Protein AF-A0A0G1BFI3-F1 (afdb_monomer)

Solvent-accessible surface area (backbone atoms only — not comparable to full-atom values): 15194 Å² total; per-residue (Å²): 132,59,73,65,61,53,50,53,55,45,28,70,70,73,70,51,76,44,76,47,72,38,88,88,77,72,53,71,46,74,52,64,61,67,70,58,54,50,44,52,70,74,53,57,67,57,73,84,74,47,50,77,65,57,48,50,50,51,51,50,50,53,50,51,52,51,50,53,54,49,53,52,51,54,50,49,56,50,49,54,55,49,50,52,48,44,70,76,55,60,76,90,55,93,75,64,75,59,84,79,59,76,60,63,70,60,53,54,51,53,61,47,47,69,71,60,63,60,74,80,85,78,83,81,73,88,80,94,71,95,72,93,74,73,84,80,78,76,78,75,84,90,74,84,78,78,83,76,81,74,83,73,82,81,76,86,76,95,69,87,83,77,85,84,76,77,86,72,80,86,75,91,71,83,78,76,83,77,82,75,93,75,82,73,82,77,81,81,80,77,78,74,93,81,75,72,76,96,64,90,77,84,78,77,84,86,81,72,75,85,85,74,84,79,78,84,84,129

Radius of gyration: 42.52 Å; Cα contacts (8 Å, |Δi|>4): 35; chains: 1; bounding box: 86×75×100 Å

pLDDT: mean 71.67, std 16.67, range [42.19, 97.69]

Secondary structure (DSSP, 8-state):
--HHHHHHHHHHHHT--EEEE-TTT--EEEE--HHHHHHHHH---GGGTS-HHHHHHHHHHHHHHHHHHHHHHHHHHHHHHHHHHHHHS----TTS--TTS--HHHHHHHHHHHHH--S-----S----------------------------------------------------------PPPPPPPPPTT---S----PPP-------------

Organism: NCBI:txid1619052

Foldseek 3Di:
DDPVVVVVVVCVVVQNWDWDADPVPRDIDIDGDPVVVVCCVVCVPCCVVDDPVRNVVVVVVVVVVVVVVVVVVVVVVVVVVVVVCCVVDPPDDPPPPPVPPDPVVVVVVVVVCVVPPPPPPPVPDDDDDDDDPDDPPPPDPPDPPDPPPPPDDDPDDPDDDDDPPPDDDDDPDPDDPDDDPDDDPDDDDDDDPPDDDPDDDDDDDPPDDDDDDDDDDD

Sequence (218 aa):
MSSFERLFKLAKKTGDRMIVFDSAIGDGFAAIPIDEYEAMMTDPRDVMSLSGDELLEQINDDIAIWRAHQEATEREEFADILEEKLADEPPFDPFVEDFAHKPEWHSTGDVLQDRYKKPSFDWLEDDDDDDDLGLFDYHEPADHERHRSRYEDPAVGVGEEEDFFGDTEEEDEEMTVETLPFDPPMPQSIPPATERPLGDWQEEPLDEEPLFFEEPIE

Mean predicted aligned error: 22.3 Å

Structure (mmCIF, N/CA/C/O backbone):
data_AF-A0A0G1BFI3-F1
#
_entry.id   AF-A0A0G1BFI3-F1
#
loop_
_atom_site.group_PDB
_atom_site.id
_atom_site.type_symbol
_atom_site.label_atom_id
_atom_site.label_alt_id
_atom_site.label_comp_id
_atom_site.label_asym_id
_atom_site.label_entity_id
_atom_site.label_seq_id
_atom_site.pdbx_PDB_ins_code
_atom_site.Cartn_x
_atom_site.Cartn_y
_atom_site.Cartn_z
_atom_site.occu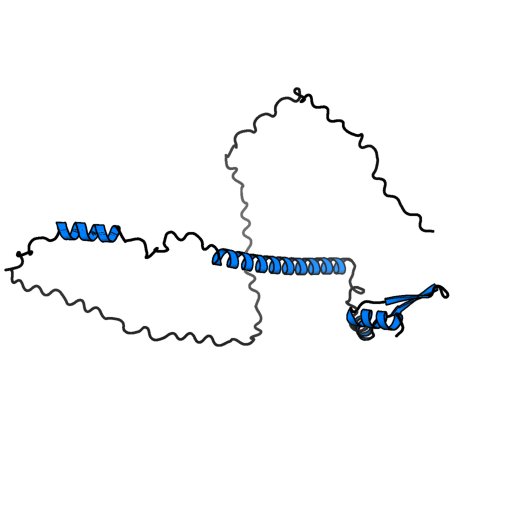pancy
_atom_site.B_iso_or_equiv
_atom_site.auth_seq_id
_atom_site.auth_comp_id
_atom_site.auth_asym_id
_atom_site.auth_atom_id
_atom_site.pdbx_PDB_model_num
ATOM 1 N N . MET A 1 1 ? -36.234 19.018 3.175 1.00 54.62 1 MET A N 1
ATOM 2 C CA . MET A 1 1 ? -35.453 17.879 3.699 1.00 54.62 1 MET A CA 1
ATOM 3 C C . MET A 1 1 ? -34.682 18.389 4.892 1.00 54.62 1 MET A C 1
ATOM 5 O O . MET A 1 1 ? -34.061 19.441 4.775 1.00 54.62 1 MET A O 1
ATOM 9 N N . SER A 1 2 ? -34.825 17.727 6.035 1.00 82.56 2 SER A N 1
ATOM 10 C CA . SER A 1 2 ? -34.179 18.153 7.280 1.00 82.56 2 SER A CA 1
ATOM 11 C C . SER A 1 2 ? -32.660 17.977 7.158 1.00 82.56 2 SER A C 1
ATOM 13 O O . SER A 1 2 ? -32.202 17.036 6.507 1.00 82.56 2 SER A O 1
ATOM 15 N N . SER A 1 3 ? -31.864 18.863 7.762 1.00 84.00 3 SER A N 1
ATOM 16 C CA . SER A 1 3 ? -30.394 18.742 7.808 1.00 84.00 3 SER A CA 1
ATOM 17 C C . SER A 1 3 ? -29.945 17.394 8.385 1.00 84.00 3 SER A C 1
ATOM 19 O O . SER A 1 3 ? -28.951 16.827 7.934 1.00 84.00 3 SER A O 1
ATOM 21 N N . PHE A 1 4 ? -30.742 16.835 9.297 1.00 85.19 4 PHE A N 1
ATOM 22 C CA . PHE A 1 4 ? -30.543 15.517 9.892 1.00 85.19 4 PHE A CA 1
ATOM 23 C C . PHE A 1 4 ? -30.604 14.370 8.869 1.00 85.19 4 PHE A C 1
ATOM 25 O O . PHE A 1 4 ? -29.743 13.497 8.858 1.00 85.19 4 PHE A O 1
ATOM 32 N N . GLU A 1 5 ? -31.561 14.395 7.936 1.00 88.62 5 GLU A N 1
ATOM 33 C CA . GLU A 1 5 ? -31.672 13.362 6.892 1.00 88.62 5 GLU A CA 1
ATOM 34 C C . GLU A 1 5 ? -30.462 13.375 5.949 1.00 88.62 5 GLU A C 1
ATOM 36 O O . GLU A 1 5 ? -30.086 12.343 5.392 1.00 88.62 5 GLU A O 1
ATOM 41 N N . ARG A 1 6 ? -29.848 14.548 5.750 1.00 89.12 6 ARG A N 1
ATOM 42 C CA . ARG A 1 6 ? -28.639 14.685 4.932 1.00 89.12 6 ARG A CA 1
ATOM 43 C C . ARG A 1 6 ? -27.418 14.102 5.640 1.00 89.12 6 ARG A C 1
ATOM 45 O O . ARG A 1 6 ? -26.654 13.401 4.984 1.00 89.12 6 ARG A O 1
ATOM 52 N N . LEU A 1 7 ? -27.268 14.353 6.942 1.00 86.00 7 LEU A N 1
ATOM 53 C CA . LEU A 1 7 ? -26.231 13.738 7.779 1.00 86.00 7 LEU A CA 1
ATOM 54 C C . LEU A 1 7 ? -26.365 12.213 7.790 1.00 86.00 7 LEU A C 1
ATOM 56 O O . LEU A 1 7 ? -25.392 11.518 7.529 1.00 86.00 7 LEU A O 1
ATOM 60 N N . PHE A 1 8 ? -27.586 11.698 7.951 1.00 87.25 8 PHE A N 1
ATOM 61 C CA . PHE A 1 8 ? -27.839 10.256 7.939 1.00 87.25 8 PHE A CA 1
ATOM 62 C C . PHE A 1 8 ? -27.475 9.600 6.595 1.00 87.25 8 PHE A C 1
ATOM 64 O O . PHE A 1 8 ? -26.897 8.518 6.552 1.00 87.25 8 PHE A O 1
ATOM 71 N N . LYS A 1 9 ? -27.768 10.268 5.470 1.00 88.25 9 LYS A N 1
ATOM 72 C CA . LYS A 1 9 ? -27.365 9.790 4.134 1.00 88.25 9 LYS A CA 1
ATOM 73 C C . LYS A 1 9 ? -25.853 9.830 3.913 1.00 88.25 9 LYS A C 1
ATOM 75 O O . LYS A 1 9 ? -25.347 8.989 3.178 1.00 88.25 9 LYS A O 1
ATOM 80 N N . LEU A 1 10 ? -25.164 10.809 4.497 1.00 86.75 10 LEU A N 1
ATOM 81 C CA . LEU A 1 10 ? -23.706 10.916 4.453 1.00 86.75 10 LEU A CA 1
ATOM 82 C C . LEU A 1 10 ? -23.067 9.785 5.250 1.00 86.75 10 LEU A C 1
ATOM 84 O O . LEU A 1 10 ? -22.333 9.013 4.651 1.00 86.75 10 LEU A O 1
ATOM 88 N N . ALA A 1 11 ? -23.459 9.620 6.514 1.00 85.94 11 ALA A N 1
ATOM 89 C CA . ALA A 1 11 ? -23.000 8.536 7.380 1.00 85.94 11 ALA A CA 1
ATOM 90 C C . ALA A 1 11 ? -23.220 7.160 6.733 1.00 85.94 11 ALA A C 1
ATOM 92 O O . ALA A 1 11 ? -22.312 6.343 6.678 1.00 85.94 11 ALA A O 1
ATOM 93 N N . LYS A 1 12 ? -24.386 6.932 6.109 1.00 85.38 12 LYS A N 1
ATOM 94 C CA . LYS A 1 12 ? -24.650 5.688 5.368 1.00 85.38 12 LYS A CA 1
ATOM 95 C C . LYS A 1 12 ? -23.738 5.491 4.147 1.00 85.38 12 LYS A C 1
ATOM 97 O O . LYS A 1 12 ? -23.508 4.359 3.742 1.00 85.38 12 LYS A O 1
ATOM 102 N N . LYS A 1 13 ? -23.277 6.573 3.514 1.00 88.12 13 LYS A N 1
ATOM 103 C CA . LYS A 1 13 ? -22.414 6.510 2.327 1.00 88.12 13 LYS A CA 1
ATOM 104 C C . LYS A 1 13 ? -20.936 6.358 2.696 1.00 88.12 13 LYS A C 1
ATOM 106 O O . LYS A 1 13 ? -20.222 5.704 1.945 1.00 88.12 13 LYS A O 1
ATOM 111 N N . THR A 1 14 ? -20.488 6.972 3.790 1.00 86.62 14 THR A N 1
ATOM 112 C CA . THR A 1 14 ? -19.107 6.851 4.281 1.00 86.62 14 THR A CA 1
ATOM 113 C C . THR A 1 14 ? -18.894 5.648 5.195 1.00 86.62 14 THR A C 1
ATOM 115 O O . THR A 1 14 ? -17.768 5.184 5.294 1.00 86.62 14 THR A O 1
ATOM 118 N N . GLY A 1 15 ? -19.954 5.108 5.803 1.00 83.38 15 GLY A N 1
ATOM 119 C CA . GLY A 1 15 ? -19.839 4.079 6.841 1.00 83.38 15 GLY A CA 1
ATOM 120 C C . GLY A 1 15 ? -19.459 4.652 8.209 1.00 83.38 15 GLY A C 1
ATOM 121 O O . GLY A 1 15 ? -19.050 3.905 9.087 1.00 83.38 15 GLY A O 1
ATOM 122 N N . ASP A 1 16 ? -19.580 5.971 8.399 1.00 86.25 16 ASP A N 1
ATOM 123 C CA . ASP A 1 16 ? -19.213 6.622 9.657 1.00 86.25 16 ASP A CA 1
ATOM 124 C C . ASP A 1 16 ? -20.304 6.468 10.724 1.00 86.25 16 ASP A C 1
ATOM 126 O O . ASP A 1 16 ? -21.505 6.578 10.451 1.00 86.25 16 ASP A O 1
ATOM 130 N N . ARG A 1 17 ? -19.874 6.313 11.979 1.00 87.56 17 ARG A N 1
ATOM 131 C CA . ARG A 1 17 ? -20.749 6.275 13.159 1.00 87.56 17 ARG A CA 1
ATOM 132 C C . ARG A 1 17 ? -21.099 7.692 13.594 1.00 87.56 17 ARG A C 1
ATOM 134 O O . ARG A 1 17 ? -20.229 8.556 13.683 1.00 87.56 17 ARG A O 1
ATOM 141 N N . MET A 1 18 ? -22.365 7.935 13.920 1.00 87.62 18 MET A N 1
ATOM 142 C CA . MET A 1 18 ? -22.818 9.247 14.386 1.00 87.62 18 MET A CA 1
ATOM 143 C C . MET A 1 18 ? -23.180 9.183 15.867 1.00 87.62 18 MET A C 1
ATOM 145 O O . MET A 1 18 ? -24.027 8.388 16.260 1.00 87.62 18 MET A O 1
ATOM 149 N N . ILE A 1 19 ? -22.585 10.049 16.685 1.00 88.31 19 ILE A N 1
ATOM 150 C CA . ILE A 1 19 ? -22.944 10.185 18.100 1.00 88.31 19 ILE A CA 1
ATOM 151 C C . ILE A 1 19 ? -23.832 11.419 18.247 1.00 88.31 19 ILE A C 1
ATOM 153 O O . ILE A 1 19 ? -23.448 12.527 17.872 1.00 88.31 19 ILE A O 1
ATOM 157 N N . VAL A 1 20 ? -25.041 11.219 18.761 1.00 88.69 20 VAL A N 1
ATOM 158 C CA . VAL A 1 20 ? -26.019 12.273 19.022 1.00 88.69 20 VAL A CA 1
ATOM 159 C C . VAL A 1 20 ? -26.110 12.465 20.526 1.00 88.69 20 VAL A C 1
ATOM 161 O O . VAL A 1 20 ? -26.548 11.569 21.242 1.00 88.69 20 VAL A O 1
ATOM 164 N N . PHE A 1 21 ? -25.710 13.638 21.000 1.00 86.94 21 PHE A N 1
ATOM 165 C CA . PHE A 1 21 ? -25.844 14.014 22.402 1.00 86.94 21 PHE A CA 1
ATOM 166 C C . PHE A 1 21 ? -27.134 14.801 22.615 1.00 86.94 21 PHE A C 1
ATOM 168 O O . PHE A 1 21 ? -27.353 15.814 21.947 1.00 86.94 21 PHE A O 1
ATOM 175 N N . ASP A 1 22 ? -27.970 14.358 23.557 1.00 86.56 22 ASP A N 1
ATOM 176 C CA . ASP A 1 22 ? -29.069 15.177 24.061 1.00 86.56 22 ASP A CA 1
ATOM 177 C C . ASP A 1 22 ? -28.612 15.932 25.314 1.00 86.56 22 ASP A C 1
ATOM 179 O O . ASP A 1 22 ? -28.441 15.362 26.393 1.00 86.56 22 ASP A O 1
ATOM 183 N N . SER A 1 23 ? -28.444 17.249 25.179 1.00 81.06 23 SER A N 1
ATOM 184 C CA . SER A 1 23 ? -28.059 18.127 26.287 1.00 81.06 23 SER A CA 1
ATOM 185 C C . SER A 1 23 ? -29.085 18.166 27.426 1.00 81.06 23 SER A C 1
ATOM 187 O O . SER A 1 23 ? -28.752 18.611 28.519 1.00 81.06 23 SER A O 1
ATOM 189 N N . ALA A 1 24 ? -30.337 17.763 27.182 1.00 80.38 24 ALA A N 1
ATOM 190 C CA . ALA A 1 24 ? -31.394 17.810 28.188 1.00 80.38 24 ALA A CA 1
ATOM 191 C C . ALA A 1 24 ? -31.401 16.584 29.112 1.00 80.38 24 ALA A C 1
ATOM 193 O O . ALA A 1 24 ? -31.798 16.696 30.271 1.00 80.38 24 ALA A O 1
ATOM 194 N N . ILE A 1 25 ? -30.988 15.425 28.598 1.00 80.75 25 ILE A N 1
ATOM 195 C CA . ILE A 1 25 ? -31.044 14.140 29.311 1.00 80.75 25 ILE A CA 1
ATOM 196 C C . ILE A 1 25 ? -29.643 13.711 29.767 1.00 80.75 25 ILE A C 1
ATOM 198 O O . ILE A 1 25 ? -29.519 12.960 30.729 1.00 80.75 25 ILE A O 1
ATOM 202 N N . GLY A 1 26 ? -28.586 14.228 29.129 1.00 81.12 26 GLY A N 1
ATOM 203 C CA . GLY A 1 26 ? -27.206 13.820 29.399 1.00 81.12 26 GLY A CA 1
ATOM 204 C C . GLY A 1 26 ? -26.859 12.447 28.819 1.00 81.12 26 GLY A C 1
ATOM 205 O O . GLY A 1 26 ? -25.726 12.001 28.966 1.00 81.12 26 GLY A O 1
ATOM 206 N N . ASP A 1 27 ? -27.805 11.805 28.130 1.00 82.69 27 ASP A N 1
ATOM 207 C CA . ASP A 1 27 ? -27.580 10.556 27.415 1.00 82.69 27 ASP A CA 1
ATOM 208 C C . ASP A 1 27 ? -27.137 10.831 25.975 1.00 82.69 27 ASP A C 1
ATOM 210 O O . ASP A 1 27 ? -27.731 11.624 25.233 1.00 82.69 27 ASP A O 1
ATOM 214 N N . GLY A 1 28 ? -26.062 10.149 25.585 1.00 83.62 28 GLY A N 1
ATOM 215 C CA . GLY A 1 28 ? -25.583 10.086 24.212 1.00 83.62 28 GLY A CA 1
ATOM 216 C C . GLY A 1 28 ? -26.086 8.817 23.533 1.00 83.62 28 GLY A C 1
ATOM 217 O O . GLY A 1 28 ? -25.935 7.718 24.064 1.00 83.62 28 GLY A O 1
ATOM 218 N N . PHE A 1 29 ? -26.644 8.954 22.334 1.00 87.25 29 PHE A N 1
ATOM 219 C CA . PHE A 1 29 ? -27.025 7.827 21.489 1.00 87.25 29 PHE A CA 1
ATOM 220 C C . PHE A 1 29 ? -26.040 7.701 20.329 1.00 87.25 29 PHE A C 1
ATOM 222 O O . PHE A 1 29 ? -25.830 8.652 19.577 1.00 87.25 29 PHE A O 1
ATOM 229 N N . ALA A 1 30 ? -25.462 6.515 20.149 1.00 87.00 30 ALA A N 1
ATOM 230 C CA . ALA A 1 30 ? -24.707 6.186 18.947 1.00 87.00 30 ALA A CA 1
ATOM 231 C C . ALA A 1 30 ? -25.661 5.613 17.890 1.00 87.00 30 ALA A C 1
ATOM 233 O O . ALA A 1 30 ? -26.290 4.576 18.096 1.00 87.00 30 ALA A O 1
ATOM 234 N N . ALA A 1 31 ? -25.781 6.298 16.757 1.00 86.75 31 ALA A N 1
ATOM 235 C CA . ALA A 1 31 ? -26.463 5.799 15.576 1.00 86.75 31 ALA A CA 1
ATOM 236 C C . ALA A 1 31 ? -25.441 5.089 14.680 1.00 86.75 31 ALA A C 1
ATOM 238 O O . ALA A 1 31 ? -24.550 5.724 14.110 1.00 86.75 31 ALA A O 1
ATOM 239 N N . ILE A 1 32 ? -25.592 3.770 14.572 1.00 86.69 32 ILE A N 1
ATOM 240 C CA . ILE A 1 32 ? -24.754 2.875 13.767 1.00 86.69 32 ILE A CA 1
ATOM 241 C C . ILE A 1 32 ? -25.668 2.194 12.732 1.00 86.69 32 ILE A C 1
ATOM 243 O O . ILE A 1 32 ? -26.807 1.848 13.073 1.00 86.69 32 ILE A O 1
ATOM 247 N N . PRO A 1 33 ? -25.248 2.039 11.463 1.00 86.44 33 PRO A N 1
ATOM 248 C CA . PRO A 1 33 ? -26.002 1.254 10.490 1.00 86.44 33 PRO A CA 1
ATOM 249 C C . PRO A 1 33 ? -26.159 -0.202 10.954 1.00 86.44 33 PRO A C 1
ATOM 251 O O . PRO A 1 33 ? -25.255 -0.781 11.550 1.00 86.44 33 PRO A O 1
ATOM 254 N N . ILE A 1 34 ? -27.322 -0.798 10.670 1.00 85.75 34 ILE A N 1
ATOM 255 C CA . ILE A 1 34 ? -27.670 -2.139 11.166 1.00 85.75 34 ILE A CA 1
ATOM 256 C C . ILE A 1 34 ? -26.679 -3.210 10.706 1.00 85.75 34 ILE A C 1
ATOM 258 O O . ILE A 1 34 ? -26.288 -4.045 11.509 1.00 85.75 34 ILE A O 1
ATOM 262 N N . ASP A 1 35 ? -26.209 -3.116 9.462 1.00 85.81 35 ASP A N 1
ATOM 263 C CA . ASP A 1 35 ? -25.260 -4.068 8.885 1.00 85.81 35 ASP A CA 1
ATOM 264 C C . ASP A 1 35 ? -23.918 -4.056 9.646 1.00 85.81 35 ASP A C 1
ATOM 266 O O . ASP A 1 35 ? -23.321 -5.102 9.881 1.00 85.81 35 ASP A O 1
ATOM 270 N N . GLU A 1 36 ? -23.461 -2.879 10.090 1.00 82.94 36 GLU A N 1
ATOM 271 C CA . GLU A 1 36 ? -22.233 -2.743 10.887 1.00 82.94 36 GLU A CA 1
ATOM 272 C C . GLU A 1 36 ? -22.440 -3.249 12.317 1.00 82.94 36 GLU A C 1
ATOM 274 O O . GLU A 1 36 ? -21.565 -3.907 12.873 1.00 82.94 36 GLU A O 1
ATOM 279 N N . TYR A 1 37 ? -23.607 -2.992 12.909 1.00 84.31 37 TYR A N 1
ATOM 280 C CA . TYR A 1 37 ? -23.936 -3.527 14.228 1.00 84.31 37 TYR A CA 1
ATOM 281 C C . TYR A 1 37 ? -24.017 -5.061 14.220 1.00 84.31 37 TYR A C 1
ATOM 283 O O . TYR A 1 37 ? -23.492 -5.711 15.122 1.00 84.31 37 TYR A O 1
ATOM 291 N N . GLU A 1 38 ? -24.632 -5.646 13.190 1.00 86.56 38 GLU A N 1
ATOM 292 C CA . GLU A 1 38 ? -24.672 -7.096 12.991 1.00 86.56 38 GLU A CA 1
ATOM 293 C C . GLU A 1 38 ? -23.272 -7.663 12.757 1.00 86.56 38 GLU A C 1
ATOM 295 O O . GLU A 1 38 ? -22.937 -8.687 13.351 1.00 86.56 38 GLU A O 1
ATOM 300 N N . ALA A 1 39 ? -22.425 -6.983 11.979 1.00 82.06 39 ALA A N 1
ATOM 301 C CA . ALA A 1 39 ? -21.029 -7.375 11.806 1.00 82.06 39 ALA A CA 1
ATOM 302 C C . ALA A 1 39 ? -20.261 -7.352 13.137 1.00 82.06 39 ALA A C 1
ATOM 304 O O . ALA A 1 39 ? -19.595 -8.326 13.464 1.00 82.06 39 ALA A O 1
ATOM 305 N N . MET A 1 40 ? -20.419 -6.304 13.953 1.00 77.50 40 MET A N 1
ATOM 306 C CA . MET A 1 40 ? -19.793 -6.214 15.280 1.00 77.50 40 MET A CA 1
ATOM 307 C C . MET A 1 40 ? -20.298 -7.278 16.264 1.00 77.50 40 MET A C 1
ATOM 309 O O . MET A 1 40 ? -19.562 -7.680 17.160 1.00 77.50 40 MET A O 1
ATOM 313 N N . MET A 1 41 ? -21.556 -7.709 16.135 1.00 79.12 41 MET A N 1
ATOM 314 C CA . MET A 1 41 ? -22.126 -8.780 16.959 1.00 79.12 41 MET A CA 1
ATOM 315 C C . MET A 1 41 ? -21.736 -10.181 16.486 1.00 79.12 41 MET A C 1
ATOM 317 O O . MET A 1 41 ? -21.628 -11.084 17.312 1.00 79.12 41 MET A O 1
ATOM 321 N N . THR A 1 42 ? -21.581 -10.374 15.177 1.00 79.69 42 THR A N 1
ATOM 322 C CA . THR A 1 42 ? -21.315 -11.688 14.568 1.00 79.69 42 THR A CA 1
ATOM 323 C C . THR A 1 42 ? -19.828 -12.002 14.544 1.00 79.69 42 THR A C 1
ATOM 325 O O . THR A 1 42 ? -19.441 -13.147 14.755 1.00 79.69 42 THR A O 1
ATOM 328 N N . ASP A 1 43 ? -19.015 -10.978 14.315 1.00 66.44 43 ASP A N 1
ATOM 329 C CA . ASP A 1 43 ? -17.566 -11.047 14.282 1.00 66.44 43 ASP A CA 1
ATOM 330 C C . ASP A 1 43 ? -17.021 -10.005 15.267 1.00 66.44 43 ASP A C 1
ATOM 332 O O . ASP A 1 43 ? -16.454 -8.978 14.866 1.00 66.44 43 ASP A O 1
ATOM 336 N N . PRO A 1 44 ? -17.234 -10.202 16.586 1.00 65.06 44 PRO A N 1
ATOM 337 C CA . PRO A 1 44 ? -16.380 -9.542 17.542 1.00 65.06 44 PRO A CA 1
ATOM 338 C C . PRO A 1 44 ? -15.007 -10.115 17.237 1.00 65.06 44 PRO A C 1
ATOM 340 O O . PRO A 1 44 ? -14.681 -11.207 17.697 1.00 65.06 44 PRO A O 1
ATOM 343 N N . ARG A 1 45 ? -14.225 -9.415 16.401 1.00 62.62 45 ARG A N 1
ATOM 344 C CA . ARG A 1 45 ? -12.798 -9.687 16.276 1.00 62.62 45 ARG A CA 1
ATOM 345 C C . ARG A 1 45 ? -12.341 -9.936 17.693 1.00 62.62 45 ARG A C 1
ATOM 347 O O . ARG A 1 45 ? -12.666 -9.146 18.585 1.00 62.62 45 ARG A O 1
ATOM 354 N N . ASP A 1 46 ? -11.700 -11.067 17.903 1.00 63.09 46 ASP A N 1
ATOM 355 C CA . ASP A 1 46 ? -11.531 -11.664 19.222 1.00 63.09 46 ASP A CA 1
ATOM 356 C C . ASP A 1 46 ? -10.569 -10.847 20.110 1.00 63.09 46 ASP A C 1
ATOM 358 O O . ASP A 1 46 ? -10.060 -11.317 21.110 1.00 63.09 46 ASP A O 1
ATOM 362 N N . VAL A 1 47 ? -10.350 -9.568 19.782 1.00 66.00 47 VAL A N 1
ATOM 363 C CA . VAL A 1 47 ? -9.553 -8.565 20.484 1.00 66.00 47 VAL A CA 1
ATOM 364 C C . VAL A 1 47 ? -9.913 -8.444 21.964 1.00 66.00 47 VAL A C 1
ATOM 366 O O . VAL A 1 47 ? -9.100 -7.962 22.740 1.00 66.00 47 VAL A O 1
ATOM 369 N N . MET A 1 48 ? -11.127 -8.842 22.364 1.00 68.12 48 MET A N 1
ATOM 370 C CA . MET A 1 48 ? -11.532 -8.872 23.775 1.00 68.12 48 MET A CA 1
ATOM 371 C C . MET A 1 48 ? -11.258 -10.206 24.481 1.00 68.12 48 MET A C 1
ATOM 373 O O . MET A 1 48 ? -11.303 -10.236 25.710 1.00 68.12 48 MET A O 1
ATOM 377 N N . SER A 1 49 ? -11.004 -11.292 23.748 1.00 76.81 49 SER A N 1
ATOM 378 C CA . SER A 1 49 ? -10.568 -12.572 24.320 1.00 76.81 49 SER A CA 1
ATOM 379 C C . SER A 1 49 ? -9.043 -12.713 24.333 1.00 76.81 49 SER A C 1
ATOM 381 O O . SER A 1 49 ? -8.523 -13.434 25.185 1.00 76.81 49 SER A O 1
ATOM 383 N N . LEU A 1 50 ? -8.346 -12.007 23.433 1.00 81.00 50 LEU A N 1
ATOM 384 C CA . LEU A 1 50 ? -6.891 -12.000 23.367 1.00 81.00 50 LEU A CA 1
ATOM 385 C C . LEU A 1 50 ? -6.304 -11.427 24.657 1.00 81.00 50 LEU A C 1
ATOM 387 O O . LEU A 1 50 ? -6.741 -10.397 25.184 1.00 81.00 50 LEU A O 1
ATOM 391 N N . SER A 1 51 ? -5.281 -12.100 25.168 1.00 87.94 51 SER A N 1
ATOM 392 C CA . SER A 1 51 ? -4.440 -11.544 26.217 1.00 87.94 51 SER A CA 1
ATOM 393 C C . SER A 1 51 ? -3.709 -10.296 25.707 1.00 87.94 51 SER A C 1
ATOM 395 O O . SER A 1 51 ? -3.537 -10.090 24.505 1.00 87.94 51 SER A O 1
ATOM 397 N N . GLY A 1 52 ? -3.270 -9.433 26.629 1.00 89.88 52 GLY A N 1
ATOM 398 C CA . GLY A 1 52 ? -2.546 -8.213 26.255 1.00 89.88 52 GLY A CA 1
ATOM 399 C C . GLY A 1 52 ? -1.288 -8.491 25.423 1.00 89.88 52 GLY A C 1
ATOM 400 O O . GLY A 1 52 ? -0.967 -7.699 24.542 1.00 89.88 52 GLY A O 1
ATOM 401 N N . ASP A 1 53 ? -0.628 -9.626 25.664 1.00 92.12 53 ASP A N 1
ATOM 402 C CA . ASP A 1 53 ? 0.565 -10.041 24.925 1.00 92.12 53 ASP A CA 1
ATOM 403 C C . ASP A 1 53 ? 0.209 -10.542 23.513 1.00 92.12 53 ASP A C 1
ATOM 405 O O . ASP A 1 53 ? 0.821 -10.103 22.544 1.00 92.12 53 ASP A O 1
ATOM 409 N N . GLU A 1 54 ? -0.841 -11.360 23.365 1.00 90.31 54 GLU A N 1
ATOM 410 C CA . GLU A 1 54 ? -1.323 -11.820 22.048 1.00 90.31 54 GLU A CA 1
ATOM 411 C C . GLU A 1 54 ? -1.823 -10.657 21.177 1.00 90.31 54 GLU A C 1
ATOM 413 O O . GLU A 1 54 ? -1.611 -10.636 19.967 1.00 90.31 54 GLU A O 1
ATOM 418 N N . LEU A 1 55 ? -2.449 -9.644 21.786 1.00 92.50 55 LEU A N 1
ATOM 419 C CA . LEU A 1 55 ? -2.839 -8.428 21.075 1.00 92.50 55 LEU A CA 1
ATOM 420 C C . LEU A 1 55 ? -1.618 -7.673 20.533 1.00 92.50 55 LEU A C 1
ATOM 422 O O . LEU A 1 55 ? -1.662 -7.149 19.421 1.00 92.50 55 LEU A O 1
ATOM 426 N N . LEU A 1 56 ? -0.534 -7.595 21.309 1.00 94.25 56 LEU A N 1
ATOM 427 C CA . LEU A 1 56 ? 0.702 -6.954 20.862 1.00 94.25 56 LEU A CA 1
ATOM 428 C C . LEU A 1 56 ? 1.367 -7.739 19.730 1.00 94.25 56 LEU A C 1
ATOM 430 O O . LEU A 1 56 ? 1.852 -7.120 18.783 1.00 94.25 56 LEU A O 1
ATOM 434 N N . GLU A 1 57 ? 1.366 -9.070 19.801 1.00 95.19 57 GLU A N 1
ATOM 435 C CA . GLU A 1 57 ? 1.837 -9.926 18.707 1.00 95.19 57 GLU A CA 1
ATOM 436 C C . GLU A 1 57 ? 1.023 -9.690 17.436 1.00 95.19 57 GLU A C 1
ATOM 438 O O . GLU A 1 57 ? 1.604 -9.384 16.398 1.00 95.19 57 GLU A O 1
ATOM 443 N N . GLN A 1 58 ? -0.308 -9.683 17.529 1.00 92.69 58 GLN A N 1
ATOM 444 C CA . GLN A 1 58 ? -1.158 -9.430 16.370 1.00 92.69 58 GLN A CA 1
ATOM 445 C C . GLN A 1 58 ? -0.957 -8.029 15.777 1.00 92.69 58 GLN A C 1
ATOM 447 O O . GLN A 1 58 ? -0.931 -7.871 14.559 1.00 92.69 58 GLN A O 1
ATOM 452 N N . ILE A 1 59 ? -0.763 -7.005 16.613 1.00 94.19 59 ILE A N 1
ATOM 453 C CA . ILE A 1 59 ? -0.432 -5.656 16.131 1.00 94.19 59 ILE A CA 1
ATOM 454 C C . ILE A 1 59 ? 0.911 -5.659 15.393 1.00 94.19 59 ILE A C 1
ATOM 456 O O . ILE A 1 59 ? 1.041 -5.009 14.355 1.00 94.19 59 ILE A O 1
ATOM 460 N N . ASN A 1 60 ? 1.917 -6.362 15.912 1.00 97.12 60 ASN A N 1
ATOM 461 C CA . ASN A 1 60 ? 3.220 -6.449 15.260 1.00 97.12 60 ASN A CA 1
ATOM 462 C C . ASN A 1 60 ? 3.135 -7.192 13.923 1.00 97.12 60 ASN A C 1
ATOM 464 O O . ASN A 1 60 ? 3.732 -6.729 12.951 1.00 97.12 60 ASN A O 1
ATOM 468 N N . ASP A 1 61 ? 2.359 -8.273 13.855 1.00 96.69 61 ASP A N 1
ATOM 469 C CA . ASP A 1 61 ? 2.096 -9.011 12.620 1.00 96.69 61 ASP A CA 1
ATOM 470 C C . ASP A 1 61 ? 1.369 -8.138 11.593 1.00 96.69 61 ASP A C 1
ATOM 472 O O . ASP A 1 61 ? 1.804 -8.038 10.445 1.00 96.69 61 ASP A O 1
ATOM 476 N N . ASP A 1 62 ? 0.325 -7.417 12.006 1.00 96.50 62 ASP A N 1
ATOM 477 C CA . ASP A 1 62 ? -0.405 -6.492 11.135 1.00 96.50 62 ASP A CA 1
ATOM 478 C C . ASP A 1 62 ? 0.516 -5.379 10.601 1.00 96.50 62 ASP A C 1
ATOM 480 O O . ASP A 1 62 ? 0.461 -5.027 9.419 1.00 96.50 62 ASP A O 1
ATOM 484 N N . ILE A 1 63 ? 1.415 -4.845 11.438 1.00 96.75 63 ILE A N 1
ATOM 485 C CA . ILE A 1 63 ? 2.424 -3.859 11.019 1.00 96.75 63 ILE A CA 1
ATOM 486 C C . ILE A 1 63 ? 3.426 -4.484 10.045 1.00 96.75 63 ILE A C 1
ATOM 488 O O . ILE A 1 63 ? 3.810 -3.831 9.072 1.00 96.75 63 ILE A O 1
ATOM 492 N N . ALA A 1 64 ? 3.867 -5.717 10.291 1.00 97.50 64 ALA A N 1
ATOM 493 C CA . ALA A 1 64 ? 4.793 -6.420 9.413 1.00 97.50 64 ALA A CA 1
ATOM 494 C C . ALA A 1 64 ? 4.169 -6.650 8.030 1.00 97.50 64 ALA A C 1
ATOM 496 O O . ALA A 1 64 ? 4.796 -6.332 7.018 1.00 97.50 64 ALA A O 1
ATOM 497 N N . ILE A 1 65 ? 2.911 -7.097 7.984 1.00 97.44 65 ILE A N 1
ATOM 498 C CA . ILE A 1 65 ? 2.141 -7.277 6.747 1.00 97.44 65 ILE A CA 1
ATOM 499 C C . ILE A 1 65 ? 1.966 -5.940 6.027 1.00 97.44 65 ILE A C 1
ATOM 501 O O . ILE A 1 65 ? 2.208 -5.846 4.823 1.00 97.44 65 ILE A O 1
ATOM 505 N N . TRP A 1 66 ? 1.585 -4.888 6.754 1.00 97.69 66 TRP A N 1
ATOM 506 C CA . TRP A 1 66 ? 1.404 -3.562 6.173 1.00 97.69 66 TRP A CA 1
ATOM 507 C C . TRP A 1 66 ? 2.703 -3.019 5.565 1.00 97.69 66 TRP A C 1
ATOM 509 O O . TRP A 1 66 ? 2.690 -2.536 4.432 1.00 97.69 66 TRP A O 1
ATOM 519 N N . ARG A 1 67 ? 3.837 -3.161 6.263 1.00 96.94 67 ARG A N 1
ATOM 520 C CA . ARG A 1 67 ? 5.154 -2.761 5.744 1.00 96.94 67 ARG A CA 1
ATOM 521 C C . ARG A 1 67 ? 5.557 -3.568 4.518 1.00 96.94 67 ARG A C 1
ATOM 523 O O . ARG A 1 67 ? 6.032 -2.977 3.555 1.00 96.94 67 ARG A O 1
ATOM 530 N N . ALA A 1 68 ? 5.337 -4.882 4.527 1.00 96.56 68 ALA A N 1
ATOM 531 C CA . ALA A 1 68 ? 5.633 -5.735 3.381 1.00 96.56 68 ALA A CA 1
ATOM 532 C C . ALA A 1 68 ? 4.801 -5.337 2.151 1.00 96.56 68 ALA A C 1
ATOM 534 O O . ALA A 1 68 ? 5.331 -5.244 1.046 1.00 96.56 68 ALA A O 1
ATOM 535 N N . HIS A 1 69 ? 3.513 -5.037 2.345 1.00 96.12 69 HIS A N 1
ATOM 536 C CA . HIS A 1 69 ? 2.644 -4.561 1.271 1.00 96.12 69 HIS A CA 1
ATOM 537 C C . HIS A 1 69 ? 3.083 -3.188 0.744 1.00 96.12 69 HIS A C 1
ATOM 539 O O . HIS A 1 69 ? 3.090 -2.956 -0.466 1.00 96.12 69 HIS A O 1
ATOM 545 N N . GLN A 1 70 ? 3.461 -2.274 1.640 1.00 97.19 70 GLN A N 1
ATOM 546 C CA . GLN A 1 70 ? 3.943 -0.952 1.256 1.00 97.19 70 GLN A CA 1
ATOM 547 C C . GLN A 1 70 ? 5.253 -1.047 0.463 1.00 97.19 70 GLN A C 1
ATOM 549 O O . GLN A 1 70 ? 5.352 -0.462 -0.609 1.00 97.19 70 GLN A O 1
ATOM 554 N N . GLU A 1 71 ? 6.219 -1.842 0.926 1.00 96.88 71 GLU A N 1
ATOM 555 C CA . GLU A 1 71 ? 7.493 -2.043 0.229 1.00 96.88 71 GLU A CA 1
ATOM 556 C C . GLU A 1 71 ? 7.302 -2.719 -1.138 1.00 96.88 71 GLU A C 1
ATOM 558 O O . GLU A 1 71 ? 7.983 -2.380 -2.105 1.00 96.88 71 GLU A O 1
ATOM 563 N N . ALA A 1 72 ? 6.370 -3.671 -1.247 1.00 96.00 72 ALA A N 1
ATOM 564 C CA . ALA A 1 72 ? 6.025 -4.287 -2.525 1.00 96.00 72 ALA A CA 1
ATOM 565 C C . ALA A 1 72 ? 5.454 -3.258 -3.514 1.00 96.00 72 ALA A C 1
ATOM 567 O O . ALA A 1 72 ? 5.881 -3.229 -4.665 1.00 96.00 72 ALA A O 1
ATOM 568 N N . THR A 1 73 ? 4.561 -2.384 -3.040 1.00 96.69 73 THR A N 1
ATOM 569 C CA . THR A 1 73 ? 3.968 -1.307 -3.850 1.00 96.69 73 THR A CA 1
ATOM 570 C C . THR A 1 73 ? 5.038 -0.307 -4.298 1.00 96.69 73 THR A C 1
ATOM 572 O O . THR A 1 73 ? 5.155 -0.017 -5.481 1.00 96.69 73 THR A O 1
ATOM 575 N N . GLU A 1 74 ? 5.887 0.164 -3.379 1.00 97.00 74 GLU A N 1
ATOM 576 C CA . GLU A 1 74 ? 6.983 1.092 -3.698 1.00 97.00 74 GLU A CA 1
ATOM 577 C C . GLU A 1 74 ? 7.991 0.471 -4.680 1.00 97.00 74 GLU A C 1
ATOM 579 O O . GLU A 1 74 ? 8.519 1.154 -5.557 1.00 97.00 74 GLU A O 1
ATOM 584 N N . ARG A 1 75 ? 8.256 -0.836 -4.561 1.00 96.44 75 ARG A N 1
ATOM 585 C CA . ARG A 1 75 ? 9.120 -1.577 -5.488 1.00 96.44 75 ARG A CA 1
ATOM 586 C C . ARG A 1 75 ? 8.511 -1.681 -6.885 1.00 96.44 75 ARG A C 1
ATOM 588 O O . ARG A 1 75 ? 9.258 -1.559 -7.854 1.00 96.44 75 ARG A O 1
ATOM 595 N N . GLU A 1 76 ? 7.208 -1.920 -6.989 1.00 97.00 76 GLU A N 1
ATOM 596 C CA . GLU A 1 76 ? 6.482 -1.950 -8.264 1.00 97.00 76 GLU A CA 1
ATOM 597 C C . GLU A 1 76 ? 6.499 -0.566 -8.927 1.00 97.00 76 GLU A C 1
ATOM 599 O O . GLU A 1 76 ? 6.969 -0.435 -10.053 1.00 97.00 76 GLU A O 1
ATOM 604 N N . GLU A 1 77 ? 6.148 0.487 -8.185 1.00 96.69 77 GLU A N 1
A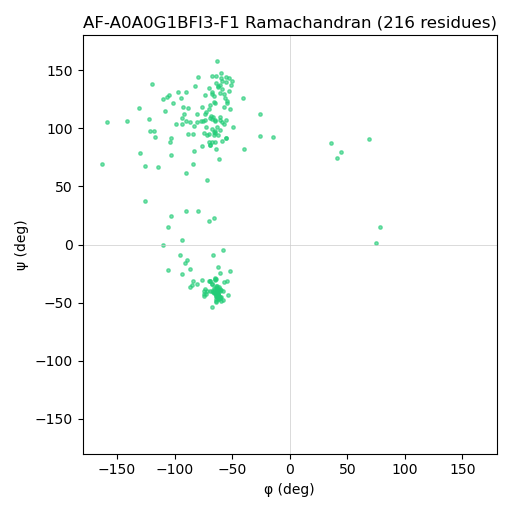TOM 605 C CA . GLU A 1 77 ? 6.215 1.871 -8.672 1.00 96.69 77 GLU A CA 1
ATOM 606 C C . GLU A 1 77 ? 7.633 2.253 -9.126 1.00 96.69 77 GLU A C 1
ATOM 608 O O . GLU A 1 77 ? 7.825 2.914 -10.147 1.00 96.69 77 GLU A O 1
ATOM 613 N N . PHE A 1 78 ? 8.658 1.821 -8.386 1.00 96.94 78 PHE A N 1
ATOM 614 C CA . PHE A 1 78 ? 10.046 2.045 -8.775 1.00 96.94 78 PHE A CA 1
ATOM 615 C C . PHE A 1 78 ? 10.421 1.301 -10.062 1.00 96.94 78 PHE A C 1
ATOM 617 O O . PHE A 1 78 ? 11.156 1.854 -10.884 1.00 96.94 78 PHE A O 1
ATOM 624 N N . ALA A 1 79 ? 9.942 0.068 -10.242 1.00 96.81 79 ALA A N 1
ATOM 625 C CA . ALA A 1 79 ? 10.176 -0.710 -11.454 1.00 96.81 79 ALA A CA 1
ATOM 626 C C . ALA A 1 79 ? 9.536 -0.037 -12.676 1.00 96.81 79 ALA A C 1
ATOM 628 O O . ALA A 1 79 ? 10.219 0.125 -13.687 1.00 96.81 79 ALA A O 1
ATOM 629 N N . ASP A 1 80 ? 8.302 0.449 -12.545 1.00 96.50 80 ASP A N 1
ATOM 630 C CA . ASP A 1 80 ? 7.596 1.176 -13.605 1.00 96.50 80 ASP A CA 1
ATOM 631 C C . ASP A 1 80 ? 8.346 2.457 -14.005 1.00 96.50 80 ASP A C 1
ATOM 633 O O . ASP A 1 80 ? 8.582 2.715 -15.186 1.00 96.50 80 ASP A O 1
ATOM 637 N N . ILE A 1 81 ? 8.805 3.240 -13.020 1.00 96.44 81 ILE A N 1
ATOM 638 C CA . ILE A 1 81 ? 9.602 4.456 -13.266 1.00 96.44 81 ILE A CA 1
ATOM 639 C C . ILE A 1 81 ? 10.930 4.116 -13.955 1.00 96.44 81 ILE A C 1
ATOM 641 O O . ILE A 1 81 ? 11.428 4.885 -14.783 1.00 96.44 81 ILE A O 1
ATOM 645 N N . LEU A 1 82 ? 11.557 3.000 -13.580 1.00 94.88 82 LEU A N 1
ATOM 646 C CA . LEU A 1 82 ? 12.811 2.565 -14.184 1.00 94.88 82 LEU A CA 1
ATOM 647 C C . LEU A 1 82 ? 12.599 2.112 -15.633 1.00 94.88 82 LEU A C 1
ATOM 649 O O . LEU A 1 82 ? 13.423 2.444 -16.483 1.00 94.88 82 LEU A O 1
ATOM 653 N N . GLU A 1 83 ? 11.509 1.400 -15.917 1.00 95.31 83 GLU A N 1
ATOM 654 C CA . GLU A 1 83 ? 11.131 0.985 -17.269 1.00 95.31 83 GLU A CA 1
ATOM 655 C C . GLU A 1 83 ? 10.826 2.194 -18.162 1.00 95.31 83 GLU A C 1
ATOM 657 O O . GLU A 1 83 ? 11.349 2.270 -19.274 1.00 95.31 83 GLU A O 1
ATOM 662 N N . GLU A 1 84 ? 10.074 3.180 -17.663 1.00 96.06 84 GLU A N 1
ATOM 663 C CA . GLU A 1 84 ? 9.798 4.430 -18.384 1.00 96.06 84 GLU A CA 1
ATOM 664 C C . GLU A 1 84 ? 11.101 5.163 -18.739 1.00 96.06 84 GLU A C 1
ATOM 666 O O . GLU A 1 84 ? 11.334 5.509 -19.899 1.00 96.06 84 GLU A O 1
ATOM 671 N N . LYS A 1 85 ? 12.017 5.309 -17.772 1.00 94.12 85 LYS A N 1
ATOM 672 C CA . LYS A 1 85 ? 13.338 5.914 -18.017 1.00 94.12 85 LYS A CA 1
ATOM 673 C C . LYS A 1 85 ? 14.176 5.127 -19.015 1.00 94.12 85 LYS A C 1
ATOM 675 O O . LYS A 1 85 ? 14.884 5.731 -19.813 1.00 94.12 85 LYS A O 1
ATOM 680 N N . LEU A 1 86 ? 14.125 3.798 -18.956 1.00 94.88 86 LEU A N 1
ATOM 681 C CA . LEU A 1 86 ? 14.858 2.933 -19.875 1.00 94.88 86 LEU A CA 1
ATOM 682 C C . LEU A 1 86 ? 14.316 3.043 -21.307 1.00 94.88 86 LEU A C 1
ATOM 684 O O . LEU A 1 86 ? 15.087 2.947 -22.261 1.00 94.88 86 LEU A O 1
ATOM 688 N N . ALA A 1 87 ? 13.005 3.244 -21.457 1.00 93.88 87 ALA A N 1
ATOM 689 C CA . ALA A 1 87 ? 12.362 3.459 -22.746 1.00 93.88 87 ALA A CA 1
ATOM 690 C C . ALA A 1 87 ? 12.691 4.840 -23.341 1.00 93.88 87 ALA A C 1
ATOM 692 O O . ALA A 1 87 ? 12.923 4.937 -24.549 1.00 93.88 87 ALA A O 1
ATOM 693 N N . ASP A 1 88 ? 12.740 5.885 -22.509 1.00 95.75 88 ASP A N 1
ATOM 694 C CA . ASP A 1 88 ? 13.059 7.254 -22.934 1.00 95.75 88 ASP A CA 1
ATOM 695 C C . ASP A 1 88 ? 14.552 7.447 -23.247 1.00 95.75 88 ASP A C 1
ATOM 697 O O . ASP A 1 88 ? 14.916 8.075 -24.246 1.00 95.75 88 ASP A O 1
ATOM 701 N N . GLU A 1 89 ? 15.427 6.896 -22.405 1.00 92.75 89 GLU A N 1
ATOM 702 C CA . GLU A 1 89 ? 16.882 6.999 -22.515 1.00 92.75 89 GLU A CA 1
ATOM 703 C C . GLU A 1 89 ? 17.511 5.603 -22.395 1.00 92.75 89 GLU A C 1
ATOM 705 O O . GLU A 1 89 ? 18.034 5.237 -21.334 1.00 92.75 89 GLU A O 1
ATOM 710 N N . PRO A 1 90 ? 17.489 4.794 -23.475 1.00 87.81 90 PRO A N 1
ATOM 711 C CA . PRO A 1 90 ? 18.160 3.507 -23.455 1.00 87.81 90 PRO A CA 1
ATOM 712 C C . PRO A 1 90 ? 19.653 3.718 -23.158 1.00 87.81 90 PRO A C 1
ATOM 714 O O . PRO A 1 90 ? 20.253 4.685 -23.649 1.00 87.81 90 PRO A O 1
ATOM 717 N N . PRO A 1 91 ? 20.282 2.842 -22.354 1.00 89.00 91 PRO A N 1
ATOM 718 C CA . PRO A 1 91 ? 21.696 2.953 -22.044 1.00 89.00 91 PRO A CA 1
ATOM 719 C C . PRO A 1 91 ? 22.500 2.977 -23.339 1.00 89.00 91 PRO A C 1
ATOM 721 O O . PRO A 1 91 ? 22.157 2.301 -24.309 1.00 89.00 91 PRO A O 1
ATOM 724 N N . PHE A 1 92 ? 23.584 3.753 -23.342 1.00 85.44 92 PHE A N 1
ATOM 725 C CA . PHE A 1 92 ? 24.516 3.787 -24.461 1.00 85.44 92 PHE A CA 1
ATOM 726 C C . PHE A 1 92 ? 25.006 2.365 -24.751 1.00 85.44 92 PHE A C 1
ATOM 728 O O . PHE A 1 92 ? 25.780 1.806 -23.972 1.00 85.44 92 PHE A O 1
ATOM 735 N N . ASP A 1 93 ? 24.535 1.786 -25.854 1.00 85.19 93 ASP A N 1
ATOM 736 C CA . ASP A 1 93 ? 24.988 0.487 -26.326 1.00 85.19 93 ASP A CA 1
ATOM 737 C C . ASP A 1 93 ? 26.181 0.702 -27.274 1.00 85.19 93 ASP A C 1
ATOM 739 O O . ASP A 1 93 ? 25.990 1.153 -28.406 1.00 85.19 93 ASP A O 1
ATOM 743 N N . PRO A 1 94 ? 27.423 0.395 -26.849 1.00 82.12 94 PRO A N 1
ATOM 744 C CA . PRO A 1 94 ? 28.598 0.507 -27.712 1.00 82.12 94 PRO A CA 1
ATOM 745 C C . PRO A 1 94 ? 28.584 -0.500 -28.876 1.00 82.12 94 PRO A C 1
ATOM 747 O O . PRO A 1 94 ? 29.451 -0.418 -29.747 1.00 82.12 94 PRO A O 1
ATOM 750 N N . PHE A 1 95 ? 27.641 -1.450 -28.878 1.00 80.62 95 PHE A N 1
ATOM 751 C CA . PHE A 1 95 ? 27.422 -2.450 -29.919 1.00 80.62 95 PHE A CA 1
ATOM 752 C C . PHE A 1 95 ? 26.134 -2.227 -30.716 1.00 80.62 95 PHE A C 1
ATOM 754 O O . PHE A 1 95 ? 25.894 -2.992 -31.653 1.00 80.62 95 PHE A O 1
ATOM 761 N N . VAL A 1 96 ? 25.329 -1.193 -30.414 1.00 75.88 96 VAL A N 1
ATOM 762 C CA . VAL A 1 96 ? 24.318 -0.728 -31.371 1.00 75.88 96 VAL A CA 1
ATOM 763 C C . VAL A 1 96 ? 25.099 -0.231 -32.574 1.00 75.88 96 VAL A C 1
ATOM 765 O O . VAL A 1 96 ? 25.709 0.838 -32.574 1.00 75.88 96 VAL A O 1
ATOM 768 N N . GLU A 1 97 ? 25.144 -1.078 -33.597 1.00 62.97 97 GLU A N 1
ATOM 769 C CA . GLU A 1 97 ? 25.616 -0.696 -34.908 1.00 62.97 97 GLU A CA 1
ATOM 770 C C . GLU A 1 97 ? 24.687 0.420 -35.375 1.00 62.97 97 GLU A C 1
ATOM 772 O O . GLU A 1 97 ? 23.576 0.184 -35.853 1.00 62.97 97 GLU A O 1
ATOM 777 N N . ASP A 1 98 ? 25.135 1.663 -35.224 1.00 66.12 98 ASP A N 1
ATOM 778 C CA . ASP A 1 98 ? 24.666 2.759 -36.048 1.00 66.12 98 ASP A CA 1
ATOM 779 C C . ASP A 1 98 ? 24.918 2.294 -37.488 1.00 66.12 98 ASP A C 1
ATOM 781 O O . ASP A 1 98 ? 25.995 2.489 -38.051 1.00 66.12 98 ASP A O 1
ATOM 785 N N . PHE A 1 99 ? 23.928 1.649 -38.113 1.00 57.34 99 PHE A N 1
ATOM 786 C CA . PHE A 1 99 ? 23.972 1.214 -39.514 1.00 57.34 99 PHE A CA 1
ATOM 787 C C . PHE A 1 99 ? 24.220 2.403 -40.475 1.00 57.34 99 PHE A C 1
ATOM 789 O O . PHE A 1 99 ? 24.366 2.225 -41.685 1.00 57.34 99 PHE A O 1
ATOM 796 N N . ALA A 1 100 ? 24.257 3.632 -39.945 1.00 61.56 100 ALA A N 1
ATOM 797 C CA . ALA A 1 100 ? 24.630 4.871 -40.611 1.00 61.56 100 ALA A CA 1
ATOM 798 C C . ALA A 1 100 ? 26.136 5.202 -40.553 1.00 61.56 100 ALA A C 1
ATOM 800 O O . ALA A 1 100 ? 26.591 6.070 -41.308 1.00 61.56 100 ALA A O 1
ATOM 801 N N . HIS A 1 101 ? 26.937 4.541 -39.712 1.00 62.41 101 HIS A N 1
ATOM 802 C CA . HIS A 1 101 ? 28.385 4.636 -39.817 1.00 62.41 101 HIS A CA 1
ATOM 803 C C . HIS A 1 101 ? 28.816 3.912 -41.083 1.00 62.41 101 HIS A C 1
ATOM 805 O O . HIS A 1 101 ? 28.632 2.707 -41.243 1.00 62.41 101 HIS A O 1
ATOM 811 N N . LYS A 1 102 ? 29.398 4.669 -42.017 1.00 61.62 102 LYS A N 1
ATOM 812 C CA . LYS A 1 102 ? 30.085 4.073 -43.158 1.00 61.62 102 LYS A CA 1
ATOM 813 C C . LYS A 1 102 ? 31.118 3.112 -42.580 1.00 61.62 102 LYS A C 1
ATOM 815 O O . LYS A 1 102 ? 31.959 3.570 -41.807 1.00 61.62 102 LYS A O 1
ATOM 820 N N . PRO A 1 103 ? 31.080 1.821 -42.923 1.00 67.69 103 PRO A N 1
ATOM 821 C CA . PRO A 1 103 ? 32.063 0.890 -42.420 1.00 67.69 103 PRO A CA 1
ATOM 822 C C . PRO A 1 103 ? 33.422 1.208 -43.055 1.00 67.69 103 PRO A C 1
ATOM 824 O O . PRO A 1 103 ? 33.815 0.642 -44.074 1.00 67.69 103 PRO A O 1
ATOM 827 N N . GLU A 1 104 ? 34.170 2.137 -42.465 1.00 66.44 104 GLU A N 1
ATOM 828 C CA . GLU A 1 104 ? 35.528 2.478 -42.903 1.00 66.44 104 GLU A CA 1
ATOM 829 C C . GLU A 1 104 ? 36.455 1.251 -42.805 1.00 66.44 104 GLU A C 1
ATOM 831 O O . GLU A 1 104 ? 37.400 1.096 -43.581 1.00 66.44 104 GLU A O 1
ATOM 836 N N . TRP A 1 105 ? 36.118 0.300 -41.929 1.00 67.06 105 TRP A N 1
ATOM 837 C CA . TRP A 1 105 ? 36.764 -1.011 -41.863 1.00 67.06 105 TRP A CA 1
ATOM 838 C C . TRP A 1 105 ? 36.518 -1.865 -43.114 1.00 67.06 105 TRP A C 1
ATOM 840 O O . TRP A 1 105 ? 37.454 -2.500 -43.598 1.00 67.06 105 TRP A O 1
ATOM 850 N N . HIS A 1 106 ? 35.325 -1.813 -43.717 1.00 61.69 106 HIS A N 1
ATOM 851 C CA . HIS A 1 106 ? 35.076 -2.472 -45.004 1.00 61.69 106 HIS A CA 1
ATOM 852 C C . HIS A 1 106 ? 35.833 -1.771 -46.147 1.00 61.69 106 HIS A C 1
ATOM 854 O O . HIS A 1 106 ? 36.342 -2.445 -47.040 1.00 61.69 106 HIS A O 1
ATOM 860 N N . SER A 1 107 ? 36.040 -0.447 -46.068 1.00 73.25 107 SER A N 1
ATOM 861 C CA . SER A 1 107 ? 36.892 0.273 -47.032 1.00 73.25 107 SER A CA 1
ATOM 862 C C . SER A 1 107 ? 38.363 -0.154 -46.966 1.00 73.25 107 SER A C 1
ATOM 864 O O . SER A 1 107 ? 39.065 -0.090 -47.976 1.00 73.25 107 SER A O 1
ATOM 866 N N . THR A 1 108 ? 38.850 -0.604 -45.808 1.00 75.12 108 THR A N 1
ATOM 867 C CA . THR A 1 108 ? 40.239 -1.075 -45.673 1.00 75.12 108 THR A CA 1
ATOM 868 C C . THR A 1 108 ? 40.447 -2.404 -46.413 1.00 75.12 108 THR A C 1
ATOM 870 O O . THR A 1 108 ? 41.517 -2.637 -46.981 1.00 75.12 108 THR A O 1
ATOM 873 N N . GLY A 1 109 ? 39.402 -3.237 -46.485 1.00 76.44 109 GLY A N 1
ATOM 874 C CA . GLY A 1 109 ? 39.375 -4.455 -47.297 1.00 76.44 109 GLY A CA 1
ATOM 875 C C . GLY A 1 109 ? 39.512 -4.170 -48.794 1.00 76.44 109 GLY A C 1
ATOM 876 O O . GLY A 1 109 ? 40.335 -4.804 -49.453 1.00 76.44 109 GLY A O 1
ATOM 877 N N . ASP A 1 110 ? 38.804 -3.165 -49.311 1.00 78.06 110 ASP A N 1
ATOM 878 C CA . ASP A 1 110 ? 38.882 -2.767 -50.726 1.00 78.06 110 ASP A CA 1
ATOM 879 C C . ASP A 1 110 ? 40.284 -2.267 -51.116 1.00 78.06 110 ASP A C 1
ATOM 881 O O . ASP A 1 110 ? 40.821 -2.638 -52.161 1.00 78.06 110 ASP A O 1
ATOM 885 N N . VAL A 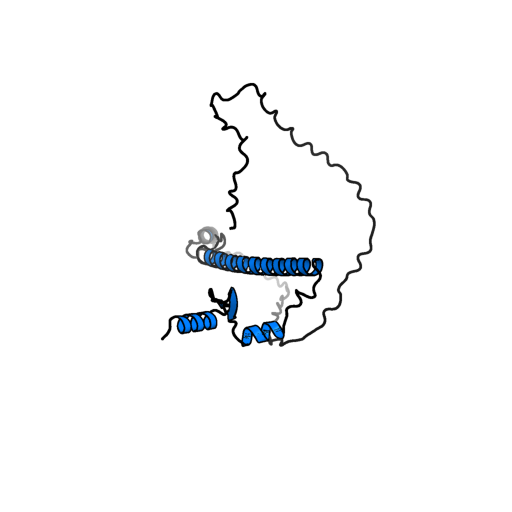1 111 ? 40.941 -1.494 -50.239 1.00 81.00 111 VAL A N 1
ATOM 886 C CA . VAL A 1 111 ? 42.321 -1.018 -50.466 1.00 81.00 111 VAL A CA 1
ATOM 887 C C . VAL A 1 111 ? 43.320 -2.180 -50.514 1.00 81.00 111 VAL A C 1
ATOM 889 O O . VAL A 1 111 ? 44.290 -2.142 -51.279 1.00 81.00 111 VAL A O 1
ATOM 892 N N . LEU A 1 112 ? 43.104 -3.225 -49.711 1.00 78.69 112 LEU A N 1
ATOM 893 C CA . LEU A 1 112 ? 43.932 -4.430 -49.747 1.00 78.69 112 LEU A CA 1
ATOM 894 C C . LEU A 1 112 ? 43.619 -5.291 -50.972 1.00 78.69 112 LEU A C 1
ATOM 896 O O . LEU A 1 112 ? 44.554 -5.776 -51.605 1.00 78.69 112 LEU A O 1
ATOM 900 N N . GLN A 1 113 ? 42.351 -5.432 -51.361 1.00 75.81 113 GLN A N 1
ATOM 901 C CA . GLN A 1 113 ? 41.980 -6.138 -52.586 1.00 75.81 113 GLN A CA 1
ATOM 902 C C . GLN A 1 113 ? 42.585 -5.482 -53.827 1.00 75.81 113 GLN A C 1
ATOM 904 O O . GLN A 1 113 ? 43.072 -6.195 -54.696 1.00 75.81 113 GLN A O 1
ATOM 909 N N . ASP A 1 114 ? 42.660 -4.154 -53.899 1.00 77.44 114 ASP A N 1
ATOM 910 C CA . ASP A 1 114 ? 43.309 -3.485 -55.030 1.00 77.44 114 ASP A CA 1
ATOM 911 C C . ASP A 1 114 ? 44.831 -3.678 -55.056 1.00 77.44 114 ASP A C 1
ATOM 913 O O . ASP A 1 114 ? 45.414 -3.787 -56.136 1.00 77.44 114 ASP A O 1
ATOM 917 N N . ARG A 1 115 ? 45.495 -3.802 -53.897 1.00 73.50 115 ARG A N 1
ATOM 918 C CA . ARG A 1 115 ? 46.927 -4.160 -53.855 1.00 73.50 115 ARG A CA 1
ATOM 919 C C . ARG A 1 115 ? 47.193 -5.639 -54.128 1.00 73.50 115 ARG A C 1
ATOM 921 O O . ARG A 1 115 ? 48.259 -5.970 -54.642 1.00 73.50 115 ARG A O 1
ATOM 928 N N . TYR A 1 116 ? 46.260 -6.513 -53.759 1.00 68.69 116 TYR A N 1
ATOM 929 C CA . TYR A 1 116 ? 46.373 -7.966 -53.893 1.00 68.69 116 TYR A CA 1
ATOM 930 C C . TYR A 1 116 ? 45.514 -8.550 -55.019 1.00 68.69 116 TYR A C 1
ATOM 932 O O . TYR A 1 116 ? 45.399 -9.774 -55.103 1.00 68.69 116 TYR A O 1
ATOM 940 N N . LYS A 1 117 ? 45.002 -7.724 -55.944 1.00 63.94 117 LYS A N 1
ATOM 941 C CA . LYS A 1 117 ? 44.681 -8.121 -57.324 1.00 63.94 117 LYS A CA 1
ATOM 942 C C . LYS A 1 117 ? 45.986 -8.560 -57.976 1.00 63.94 117 LYS A C 1
ATOM 944 O O . LYS A 1 117 ? 46.621 -7.844 -58.746 1.00 63.94 117 LYS A O 1
ATOM 949 N N . LYS A 1 118 ? 46.438 -9.741 -57.566 1.00 59.75 118 LYS A N 1
ATOM 950 C CA . LYS A 1 118 ? 47.550 -10.445 -58.166 1.00 59.75 118 LYS A CA 1
ATOM 951 C C . LYS A 1 118 ? 47.204 -10.589 -59.652 1.00 59.75 118 LYS A C 1
ATOM 953 O O . LYS A 1 118 ? 46.039 -10.848 -59.970 1.00 59.75 118 LYS A O 1
ATOM 958 N N . PRO A 1 119 ? 48.178 -10.412 -60.559 1.00 56.38 119 PRO A N 1
ATOM 959 C CA . PRO A 1 119 ? 48.001 -10.865 -61.930 1.00 56.38 119 PRO A CA 1
ATOM 960 C C . PRO A 1 119 ? 47.545 -12.325 -61.863 1.00 56.38 119 PRO A C 1
ATOM 962 O O . PRO A 1 119 ? 48.024 -13.056 -60.992 1.00 56.38 119 PRO A O 1
ATOM 965 N N . SER A 1 120 ? 46.568 -12.682 -62.700 1.00 56.62 120 SER A N 1
ATOM 966 C CA . SER A 1 120 ? 46.037 -14.038 -62.878 1.00 56.62 120 SER A CA 1
ATOM 967 C C . SER A 1 120 ? 47.084 -15.081 -62.498 1.00 56.62 120 SER A C 1
ATOM 969 O O . SER A 1 120 ? 48.152 -15.145 -63.106 1.00 56.62 120 SER A O 1
ATOM 971 N N . PHE A 1 121 ? 46.818 -15.793 -61.406 1.00 51.62 121 PHE A N 1
ATOM 972 C CA . PHE A 1 121 ? 47.703 -16.795 -60.835 1.00 51.62 121 PHE A CA 1
ATOM 973 C C . PHE A 1 121 ? 47.739 -17.989 -61.799 1.00 51.62 121 PHE A C 1
ATOM 975 O O . PHE A 1 121 ? 46.942 -18.909 -61.687 1.00 51.62 121 PHE A O 1
ATOM 982 N N . ASP A 1 122 ? 48.626 -17.894 -62.785 1.00 57.66 122 ASP A N 1
ATOM 983 C CA . ASP A 1 122 ? 48.788 -18.789 -63.941 1.00 57.66 122 ASP A CA 1
ATOM 984 C C . ASP A 1 122 ? 49.770 -19.944 -63.644 1.00 57.66 122 ASP A C 1
ATOM 986 O O . ASP A 1 122 ? 50.493 -20.408 -64.513 1.00 57.66 122 ASP A O 1
ATOM 990 N N . TRP A 1 123 ? 49.869 -20.366 -62.378 1.00 56.88 123 TRP A N 1
ATOM 991 C CA . TRP A 1 123 ? 50.781 -21.433 -61.919 1.00 56.88 123 TRP A CA 1
ATOM 992 C C . TRP A 1 123 ? 50.057 -22.766 -61.668 1.00 56.88 123 TRP A C 1
ATOM 994 O O . TRP A 1 123 ? 50.509 -23.572 -60.865 1.00 56.88 123 TRP A O 1
ATOM 1004 N N . LEU A 1 124 ? 48.912 -22.980 -62.320 1.00 51.12 124 LEU A N 1
ATOM 1005 C CA . LEU A 1 124 ? 48.106 -24.201 -62.204 1.00 51.12 124 LEU A CA 1
ATOM 1006 C C . LEU A 1 124 ? 47.827 -24.830 -63.581 1.00 51.12 124 LEU A C 1
ATOM 1008 O O . LEU A 1 124 ? 46.745 -25.352 -63.826 1.00 51.12 124 LEU A O 1
ATOM 1012 N N . GLU A 1 125 ? 48.813 -24.770 -64.478 1.00 54.44 125 GLU A N 1
ATOM 1013 C CA . GLU A 1 125 ? 48.937 -25.742 -65.568 1.00 54.44 125 GLU A CA 1
ATOM 1014 C C . GLU A 1 125 ? 50.078 -26.705 -65.214 1.00 54.44 125 GLU A C 1
ATOM 1016 O O . GLU A 1 125 ? 51.176 -26.261 -64.880 1.00 54.44 125 GLU A O 1
ATOM 1021 N N . ASP A 1 126 ? 49.766 -27.998 -65.296 1.00 54.38 126 ASP A N 1
ATOM 1022 C CA . ASP A 1 126 ? 50.603 -29.175 -65.043 1.00 54.38 126 ASP A CA 1
ATOM 1023 C C . ASP A 1 126 ? 51.024 -29.420 -63.587 1.00 54.38 126 ASP A C 1
ATOM 1025 O O . ASP A 1 126 ? 52.073 -28.985 -63.125 1.00 54.38 126 ASP A O 1
ATOM 1029 N N . ASP A 1 127 ? 50.206 -30.195 -62.876 1.00 50.66 127 ASP A N 1
ATOM 1030 C CA . ASP A 1 127 ? 50.640 -31.545 -62.498 1.00 50.66 127 ASP A CA 1
ATOM 1031 C C . ASP A 1 127 ? 49.393 -32.393 -62.189 1.00 50.66 127 ASP A C 1
ATOM 1033 O O . ASP A 1 127 ? 48.697 -32.209 -61.187 1.00 50.66 127 ASP A O 1
ATOM 1037 N N . ASP A 1 128 ? 49.089 -33.281 -63.140 1.00 55.38 128 ASP A N 1
ATOM 1038 C CA . ASP A 1 128 ? 48.273 -34.473 -62.948 1.00 55.38 128 ASP A CA 1
ATOM 1039 C C . ASP A 1 128 ? 48.924 -35.322 -61.848 1.00 55.38 128 ASP A C 1
ATOM 1041 O O . ASP A 1 128 ? 49.907 -36.007 -62.112 1.00 55.38 128 ASP A O 1
ATOM 1045 N N . ASP A 1 129 ? 48.378 -35.315 -60.636 1.00 51.34 129 ASP A N 1
ATOM 1046 C CA . ASP A 1 129 ? 48.564 -36.432 -59.714 1.00 51.34 129 ASP A CA 1
ATOM 1047 C C . ASP A 1 129 ? 47.255 -36.682 -58.955 1.00 51.34 129 ASP A C 1
ATOM 1049 O O . ASP A 1 129 ? 46.805 -35.920 -58.094 1.00 51.34 129 ASP A O 1
ATOM 1053 N N . ASP A 1 130 ? 46.623 -37.775 -59.377 1.00 59.72 130 ASP A N 1
ATOM 1054 C CA . ASP A 1 130 ? 45.504 -38.461 -58.758 1.00 59.72 130 ASP A CA 1
ATOM 1055 C C . ASP A 1 130 ? 45.840 -38.841 -57.306 1.00 59.72 130 ASP A C 1
ATOM 1057 O O . ASP A 1 130 ? 46.335 -39.937 -57.051 1.00 59.72 130 ASP A O 1
ATOM 1061 N N . ASP A 1 131 ? 45.520 -37.985 -56.337 1.00 51.72 131 ASP A N 1
ATOM 1062 C CA . ASP A 1 131 ? 45.421 -38.406 -54.939 1.00 51.72 131 ASP A CA 1
ATOM 1063 C C . ASP A 1 131 ? 44.018 -38.127 -54.383 1.00 51.72 131 ASP A C 1
ATOM 1065 O O . ASP A 1 131 ? 43.640 -37.032 -53.962 1.00 51.72 131 ASP A O 1
ATOM 1069 N N . ASP A 1 132 ? 43.258 -39.216 -54.429 1.00 59.16 132 ASP A N 1
ATOM 1070 C CA . ASP A 1 132 ? 42.012 -39.564 -53.758 1.00 59.16 132 ASP A CA 1
ATOM 1071 C C . ASP A 1 132 ? 41.958 -39.098 -52.289 1.00 59.16 132 ASP A C 1
ATOM 1073 O O . ASP A 1 132 ? 42.193 -39.854 -51.345 1.00 59.16 132 ASP A O 1
ATOM 1077 N N . LEU A 1 133 ? 41.620 -37.824 -52.080 1.00 54.75 133 LEU A N 1
ATOM 1078 C CA . LEU A 1 133 ? 41.247 -37.285 -50.776 1.00 54.75 133 LEU A CA 1
ATOM 1079 C C . LEU A 1 133 ? 39.733 -37.104 -50.694 1.00 54.75 133 LEU A C 1
ATOM 1081 O O . LEU A 1 133 ? 39.195 -36.003 -50.781 1.00 54.75 133 LEU A O 1
ATOM 1085 N N . GLY A 1 134 ? 39.065 -38.240 -50.493 1.00 50.28 134 GLY A N 1
ATOM 1086 C CA . GLY A 1 134 ? 38.077 -38.402 -49.430 1.00 50.28 134 GLY A CA 1
ATOM 1087 C C . GLY A 1 134 ? 37.088 -37.255 -49.263 1.00 50.28 134 GLY A C 1
ATOM 1088 O O . GLY A 1 134 ? 37.203 -36.455 -48.337 1.00 50.28 134 GLY A O 1
ATOM 1089 N N . LEU A 1 135 ? 36.089 -37.264 -50.143 1.00 48.94 135 LEU A N 1
ATOM 1090 C CA . LEU A 1 135 ? 34.740 -36.731 -49.973 1.00 48.94 135 LEU A CA 1
ATOM 1091 C C . LEU A 1 135 ? 34.320 -36.695 -48.488 1.00 48.94 135 LEU A C 1
ATOM 1093 O O . LEU A 1 135 ? 33.817 -37.679 -47.944 1.00 48.94 135 LEU A O 1
ATOM 1097 N N . PHE A 1 136 ? 34.539 -35.555 -47.827 1.00 44.34 136 PHE A N 1
ATOM 1098 C CA . PHE A 1 136 ? 33.929 -35.249 -46.538 1.00 44.34 136 PHE A CA 1
ATOM 1099 C C . PHE A 1 136 ? 32.443 -35.010 -46.809 1.00 44.34 136 PHE A C 1
ATOM 1101 O O . PHE A 1 136 ? 32.011 -33.902 -47.123 1.00 44.34 136 PHE A O 1
ATOM 1108 N N . ASP A 1 137 ? 31.685 -36.101 -46.768 1.00 46.38 137 ASP A N 1
ATOM 1109 C CA . ASP A 1 137 ? 30.231 -36.117 -46.786 1.00 46.38 137 ASP A CA 1
ATOM 1110 C C . ASP A 1 137 ? 29.740 -35.447 -45.497 1.00 46.38 137 ASP A C 1
ATOM 1112 O O . ASP A 1 137 ? 29.607 -36.065 -44.437 1.00 46.38 137 ASP A O 1
ATOM 1116 N N . TYR A 1 138 ? 29.587 -34.125 -45.564 1.00 54.06 138 TYR A N 1
ATOM 1117 C CA . TYR A 1 138 ? 28.914 -33.339 -44.543 1.00 54.06 138 TYR A CA 1
ATOM 1118 C C . TYR A 1 138 ? 27.437 -33.730 -44.586 1.00 54.06 138 TYR A C 1
ATOM 1120 O O . TYR A 1 138 ? 26.630 -33.138 -45.300 1.00 54.06 138 TYR A O 1
ATOM 1128 N N . HIS A 1 139 ? 27.099 -34.768 -43.826 1.00 46.78 139 HIS A N 1
ATOM 1129 C CA . HIS A 1 139 ? 25.724 -35.100 -43.509 1.00 46.78 139 HIS A CA 1
ATOM 1130 C C . HIS A 1 139 ? 25.099 -33.891 -42.805 1.00 46.78 139 HIS A C 1
ATOM 1132 O O . HIS A 1 139 ? 25.405 -33.593 -41.654 1.00 46.78 139 HIS A O 1
ATOM 1138 N N . GLU A 1 140 ? 24.255 -33.177 -43.538 1.00 54.00 140 GLU A N 1
ATOM 1139 C CA . GLU A 1 140 ? 23.356 -32.137 -43.053 1.00 54.00 140 GLU A CA 1
ATOM 1140 C C . GLU A 1 140 ? 22.274 -32.816 -42.186 1.00 54.00 140 GLU A C 1
ATOM 1142 O O . GLU A 1 140 ? 21.473 -33.584 -42.730 1.00 54.00 140 GLU A 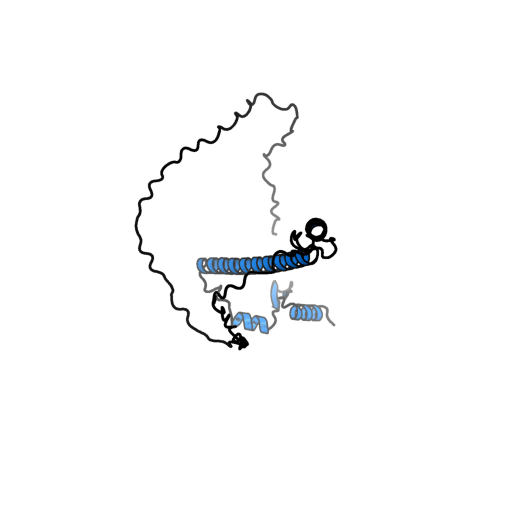O 1
ATOM 1147 N N . PRO A 1 141 ? 22.246 -32.629 -40.848 1.00 50.34 141 PRO A N 1
ATOM 1148 C CA . PRO A 1 141 ? 21.158 -33.157 -40.036 1.00 50.34 141 PRO A CA 1
ATOM 1149 C C . PRO A 1 141 ? 19.903 -32.317 -40.292 1.00 50.34 141 PRO A C 1
ATOM 1151 O O . PRO A 1 141 ? 19.751 -31.192 -39.808 1.00 50.34 141 PRO A O 1
ATOM 1154 N N . ALA A 1 142 ? 19.021 -32.862 -41.123 1.00 56.94 142 ALA A N 1
ATOM 1155 C CA . ALA A 1 142 ? 17.715 -32.317 -41.441 1.00 56.94 142 ALA A CA 1
ATOM 1156 C C . ALA A 1 142 ? 16.683 -32.729 -40.379 1.00 56.94 142 ALA A C 1
ATOM 1158 O O . ALA A 1 14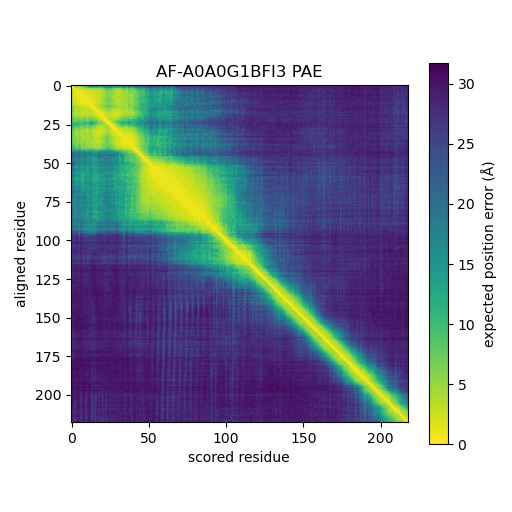2 ? 15.779 -33.512 -40.663 1.00 56.94 142 ALA A O 1
ATOM 1159 N N . ASP A 1 143 ? 16.799 -32.198 -39.161 1.00 54.72 143 ASP A N 1
ATOM 1160 C CA . ASP A 1 143 ? 15.851 -32.500 -38.084 1.00 54.72 143 ASP A CA 1
ATOM 1161 C C . ASP A 1 143 ? 15.924 -31.494 -36.923 1.00 54.72 143 ASP A C 1
ATOM 1163 O O . ASP A 1 143 ? 16.262 -31.802 -35.785 1.00 54.72 143 ASP A O 1
ATOM 1167 N N . HIS A 1 144 ? 15.477 -30.265 -37.196 1.00 46.56 144 HIS A N 1
ATOM 1168 C CA . HIS A 1 144 ? 14.850 -29.424 -36.172 1.00 46.56 144 HIS A CA 1
ATOM 1169 C C . HIS A 1 144 ? 13.376 -29.188 -36.515 1.00 46.56 144 HIS A C 1
ATOM 1171 O O . HIS A 1 144 ? 12.913 -28.087 -36.822 1.00 46.56 144 HIS A O 1
ATOM 1177 N N . GLU A 1 145 ? 12.607 -30.276 -36.451 1.00 46.28 145 GLU A N 1
ATOM 1178 C CA . GLU A 1 145 ? 11.158 -30.206 -36.336 1.00 46.28 145 GLU A CA 1
ATOM 1179 C C . GLU A 1 145 ? 10.767 -29.605 -34.975 1.00 46.28 145 GLU A C 1
ATOM 1181 O O . GLU A 1 145 ? 10.893 -30.214 -33.921 1.00 46.28 145 GLU A O 1
ATOM 1186 N N . ARG A 1 146 ? 10.238 -28.381 -35.024 1.00 51.50 146 ARG A N 1
ATOM 1187 C CA . ARG A 1 146 ? 9.004 -27.964 -34.334 1.00 51.50 146 ARG A CA 1
ATOM 1188 C C . ARG A 1 146 ? 8.805 -28.477 -32.896 1.00 51.50 146 ARG A C 1
ATOM 1190 O O . ARG A 1 146 ? 7.840 -29.190 -32.623 1.00 51.50 146 ARG A O 1
ATOM 1197 N N . HIS A 1 147 ? 9.539 -27.918 -31.938 1.00 42.28 147 HIS A N 1
ATOM 1198 C CA . HIS A 1 147 ? 8.985 -27.759 -30.591 1.00 42.28 147 HIS A CA 1
ATOM 1199 C C . HIS A 1 147 ? 7.995 -26.586 -30.581 1.00 42.28 147 HIS A C 1
ATOM 1201 O O . HIS A 1 147 ? 8.317 -25.449 -30.244 1.00 42.28 147 HIS A O 1
ATOM 1207 N N . ARG A 1 148 ? 6.743 -26.873 -30.963 1.00 45.47 148 ARG A N 1
ATOM 1208 C CA . ARG A 1 148 ? 5.593 -26.102 -30.480 1.00 45.47 148 ARG A CA 1
ATOM 1209 C C . ARG A 1 148 ? 5.484 -26.365 -28.979 1.00 45.47 148 ARG A C 1
ATOM 1211 O O . ARG A 1 148 ? 4.864 -27.348 -28.583 1.00 45.47 148 ARG A O 1
ATOM 1218 N N . SER A 1 149 ? 6.074 -25.499 -28.157 1.00 43.84 149 SER A N 1
ATOM 1219 C CA . SER A 1 149 ? 5.679 -25.415 -26.752 1.00 43.84 149 SER A CA 1
ATOM 1220 C C . SER A 1 149 ? 4.282 -24.806 -26.697 1.00 43.84 149 SER A C 1
ATOM 1222 O O . SER A 1 149 ? 4.076 -23.598 -26.813 1.00 43.84 149 SER A O 1
ATOM 1224 N N . ARG A 1 150 ? 3.304 -25.703 -26.635 1.00 52.09 150 ARG A N 1
ATOM 1225 C CA . ARG A 1 150 ? 1.955 -25.439 -26.174 1.00 52.09 150 ARG A CA 1
ATOM 1226 C C . ARG A 1 150 ? 2.057 -25.327 -24.654 1.00 52.09 150 ARG A C 1
ATOM 1228 O O . ARG A 1 150 ? 2.054 -26.352 -23.982 1.00 52.09 150 ARG A O 1
ATOM 1235 N N . TYR A 1 151 ? 2.173 -24.112 -24.126 1.00 49.47 151 TYR A N 1
ATOM 1236 C CA . TYR A 1 151 ? 1.872 -23.891 -22.715 1.00 49.47 151 TYR A CA 1
ATOM 1237 C C . TYR A 1 151 ? 0.357 -24.007 -22.556 1.00 49.47 151 TYR A C 1
ATOM 1239 O O . TYR A 1 151 ? -0.408 -23.100 -22.877 1.00 49.47 151 TYR A O 1
ATOM 1247 N N . GLU A 1 152 ? -0.054 -25.219 -22.193 1.00 45.88 152 GLU A N 1
ATOM 1248 C CA . GLU A 1 152 ? -1.308 -25.474 -21.510 1.00 45.88 152 GLU A CA 1
ATOM 1249 C C . GLU A 1 152 ? -1.217 -24.864 -20.109 1.00 45.88 152 GLU A C 1
ATOM 1251 O O . GLU A 1 152 ? -0.252 -25.052 -19.374 1.00 45.88 152 GLU A O 1
ATOM 1256 N N . ASP A 1 153 ? -2.248 -24.089 -19.823 1.00 51.62 153 ASP A N 1
ATOM 1257 C CA . ASP A 1 153 ? -2.664 -23.506 -18.559 1.00 51.62 153 ASP A CA 1
ATOM 1258 C C . ASP A 1 153 ? -2.761 -24.588 -17.457 1.00 51.62 153 ASP A C 1
ATOM 1260 O O . ASP A 1 153 ? -3.579 -25.507 -17.600 1.00 51.62 153 ASP A O 1
ATOM 1264 N N . PRO A 1 154 ? -1.968 -24.553 -16.366 1.00 54.31 154 PRO A N 1
ATOM 1265 C CA . PRO A 1 154 ? -2.224 -25.402 -15.217 1.00 54.31 154 PRO A CA 1
ATOM 1266 C C . PRO A 1 154 ? -3.175 -24.680 -14.262 1.00 54.31 154 PRO A C 1
ATOM 1268 O O . PRO A 1 154 ? -2.785 -23.920 -13.376 1.00 54.31 154 PRO A O 1
ATOM 1271 N N . ALA A 1 155 ? -4.457 -24.987 -14.429 1.00 51.09 155 ALA A N 1
ATOM 1272 C CA . ALA A 1 155 ? -5.433 -24.835 -13.371 1.00 51.09 155 ALA A CA 1
ATOM 1273 C C . ALA A 1 155 ? -4.972 -25.596 -12.113 1.00 51.09 155 ALA A C 1
ATOM 1275 O O . ALA A 1 155 ? -4.753 -26.804 -12.158 1.00 51.09 155 ALA A O 1
ATOM 1276 N N . VAL A 1 156 ? -4.874 -24.856 -11.007 1.00 54.62 156 VAL A N 1
ATOM 1277 C CA . VAL A 1 156 ? -5.231 -25.243 -9.632 1.00 54.62 156 VAL A CA 1
ATOM 1278 C C . VAL A 1 156 ? -4.950 -26.710 -9.279 1.00 54.62 156 VAL A C 1
ATOM 1280 O O . VAL A 1 156 ? -5.830 -27.569 -9.344 1.00 54.62 156 VAL A O 1
ATOM 1283 N N . GLY A 1 157 ? -3.725 -26.966 -8.826 1.00 44.84 157 GLY A N 1
ATOM 1284 C CA . GLY A 1 157 ? -3.353 -28.168 -8.090 1.00 44.84 157 GLY A CA 1
ATOM 1285 C C . GLY A 1 157 ? -2.883 -27.779 -6.696 1.00 44.84 157 GLY A C 1
ATOM 1286 O O . GLY A 1 157 ? -1.743 -27.370 -6.525 1.00 44.84 157 GLY A O 1
ATOM 1287 N N . VAL A 1 158 ? -3.784 -27.888 -5.720 1.00 54.03 158 VAL A N 1
ATOM 1288 C CA . VAL A 1 158 ? -3.466 -27.914 -4.289 1.00 54.03 158 VAL A CA 1
ATOM 1289 C C . VAL A 1 158 ? -2.574 -29.136 -4.059 1.00 54.03 158 VAL A C 1
ATOM 1291 O O . VAL A 1 158 ? -3.046 -30.266 -4.183 1.00 54.03 158 VAL A O 1
ATOM 1294 N N . GLY A 1 159 ? -1.287 -28.904 -3.821 1.00 42.19 159 GLY A N 1
ATOM 1295 C CA . GLY A 1 159 ? -0.286 -29.927 -3.548 1.00 42.19 159 GLY A CA 1
ATOM 1296 C C . GLY A 1 159 ? 0.504 -29.520 -2.318 1.00 42.19 159 GLY A C 1
ATOM 1297 O O . GLY A 1 159 ? 1.105 -28.454 -2.299 1.00 42.19 159 GLY A O 1
ATOM 1298 N N . GLU A 1 160 ? 0.408 -30.350 -1.291 1.00 54.53 160 GLU A N 1
ATOM 1299 C CA . GLU A 1 160 ? 1.061 -30.236 0.006 1.00 54.53 160 GLU A CA 1
ATOM 1300 C C . GLU A 1 160 ? 2.583 -30.165 -0.190 1.00 54.53 160 GLU A C 1
ATOM 1302 O O . GLU A 1 160 ? 3.186 -31.083 -0.748 1.00 54.53 160 GLU A O 1
ATOM 1307 N N . GLU A 1 161 ? 3.199 -29.057 0.223 1.00 52.56 161 GLU A N 1
ATOM 1308 C CA . GLU A 1 161 ? 4.654 -28.929 0.246 1.00 52.56 161 GLU A CA 1
ATOM 1309 C C . GLU A 1 161 ? 5.160 -29.559 1.542 1.00 52.56 161 GLU A C 1
ATOM 1311 O O . GLU A 1 161 ? 5.013 -29.009 2.633 1.00 52.56 161 GLU A O 1
ATOM 1316 N N . GLU A 1 162 ? 5.681 -30.776 1.397 1.00 49.78 162 GLU A N 1
ATOM 1317 C CA . GLU A 1 162 ? 6.379 -31.513 2.438 1.00 49.78 162 GLU A CA 1
ATOM 1318 C C . GLU A 1 162 ? 7.688 -30.806 2.820 1.00 49.78 162 GLU A C 1
ATOM 1320 O O . GLU A 1 162 ? 8.535 -30.496 1.981 1.00 49.78 162 GLU A O 1
ATOM 1325 N N . ASP A 1 163 ? 7.816 -30.597 4.125 1.00 45.84 163 ASP A N 1
ATOM 1326 C CA . ASP A 1 163 ? 9.010 -30.380 4.937 1.00 45.84 163 ASP A CA 1
ATOM 1327 C C . ASP A 1 163 ? 10.355 -30.740 4.272 1.00 45.84 163 ASP A C 1
ATOM 1329 O O . ASP A 1 163 ? 10.887 -31.843 4.413 1.00 45.84 163 ASP A O 1
ATOM 1333 N N . PHE A 1 164 ? 10.985 -29.751 3.634 1.00 51.88 164 PHE A N 1
ATOM 1334 C CA . PHE A 1 164 ? 12.411 -29.772 3.304 1.00 51.88 164 PHE A CA 1
ATOM 1335 C C . PHE A 1 164 ? 13.222 -29.149 4.454 1.00 51.88 164 PHE A C 1
ATOM 1337 O O . PHE A 1 164 ? 13.894 -28.131 4.297 1.00 51.88 164 PHE A O 1
ATOM 1344 N N . PHE A 1 165 ? 13.143 -29.753 5.643 1.00 43.34 165 PHE A N 1
ATOM 1345 C CA . PHE A 1 165 ? 14.103 -29.501 6.720 1.00 43.34 165 PHE A CA 1
ATOM 1346 C C . PHE A 1 165 ? 15.321 -30.394 6.495 1.00 43.34 165 PHE A C 1
ATOM 1348 O O . PHE A 1 165 ? 15.345 -31.569 6.859 1.00 43.34 165 PHE A O 1
ATOM 1355 N N . GLY A 1 166 ? 16.326 -29.820 5.835 1.00 46.25 166 GLY A N 1
ATOM 1356 C CA . GLY A 1 166 ? 17.658 -30.395 5.740 1.00 46.25 166 GLY A CA 1
ATOM 1357 C C . GLY A 1 16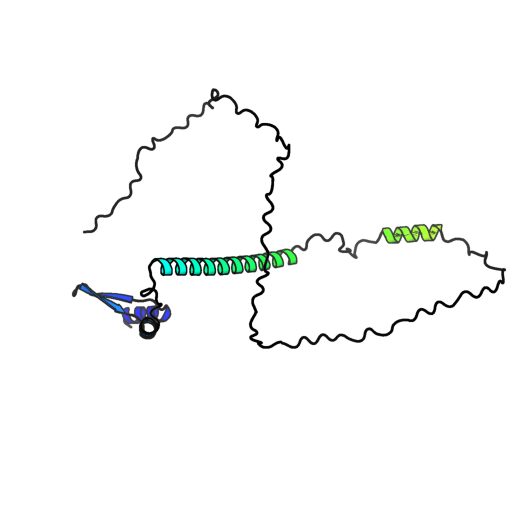6 ? 18.311 -30.436 7.117 1.00 46.25 166 GLY A C 1
ATOM 1358 O O . GLY A 1 166 ? 18.717 -29.405 7.650 1.00 46.25 166 G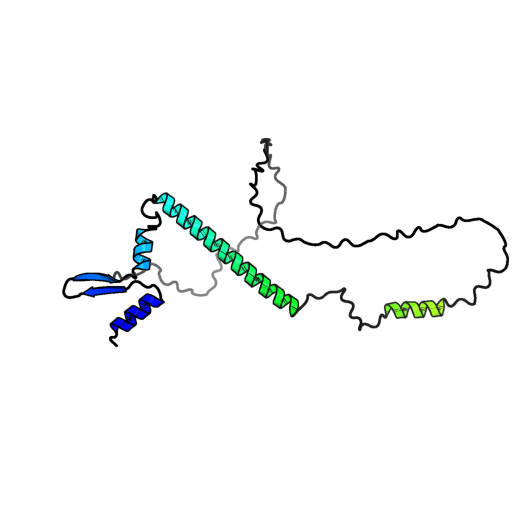LY A O 1
ATOM 1359 N N . ASP A 1 167 ? 18.399 -31.649 7.650 1.00 46.97 167 ASP A N 1
ATOM 1360 C CA . ASP A 1 167 ? 19.251 -32.066 8.759 1.00 46.97 167 ASP A CA 1
ATOM 1361 C C . ASP A 1 167 ? 20.687 -31.579 8.490 1.00 46.97 167 ASP A C 1
ATOM 1363 O O . ASP A 1 167 ? 21.395 -32.102 7.627 1.00 46.97 167 ASP A O 1
ATOM 1367 N N . THR A 1 168 ? 21.073 -30.486 9.146 1.00 52.09 168 THR A N 1
ATOM 1368 C CA . THR A 1 168 ? 22.437 -29.956 9.117 1.00 52.09 168 THR A CA 1
ATOM 1369 C C . THR A 1 168 ? 23.050 -30.353 10.445 1.00 52.09 168 THR A C 1
ATOM 1371 O O . THR A 1 168 ? 22.852 -29.675 11.450 1.00 52.09 168 THR A O 1
ATOM 1374 N N . GLU A 1 169 ? 23.705 -31.513 10.452 1.00 55.66 169 GLU A N 1
ATOM 1375 C CA . GLU A 1 169 ? 24.430 -32.015 11.612 1.00 55.66 169 GLU A CA 1
ATOM 1376 C C . GLU A 1 169 ? 25.480 -30.984 12.057 1.00 55.66 169 GLU A C 1
ATOM 1378 O O . GLU A 1 169 ? 26.288 -30.490 11.268 1.00 55.66 169 GLU A O 1
ATOM 1383 N N . GLU A 1 170 ? 25.407 -30.636 13.340 1.00 55.19 170 GLU A N 1
ATOM 1384 C CA . GLU A 1 170 ? 26.316 -29.755 14.060 1.00 55.19 170 GLU A CA 1
ATOM 1385 C C . GLU A 1 170 ? 27.719 -30.386 14.121 1.00 55.19 170 GLU A C 1
ATOM 1387 O O . GLU A 1 170 ? 27.963 -31.322 14.884 1.00 55.19 170 GLU A O 1
ATOM 1392 N N . GLU A 1 171 ? 28.661 -29.860 13.337 1.00 53.69 171 GLU A N 1
ATOM 1393 C CA . GLU A 1 171 ? 30.092 -30.018 13.605 1.00 53.69 171 GLU A CA 1
ATOM 1394 C C . GLU A 1 171 ? 30.597 -28.745 14.300 1.00 53.69 171 GLU A C 1
ATOM 1396 O O . GLU A 1 171 ? 30.779 -27.694 13.683 1.00 53.69 171 GLU A O 1
ATOM 1401 N N . ASP A 1 172 ? 30.796 -28.844 15.617 1.00 53.84 172 ASP A N 1
ATOM 1402 C CA . ASP A 1 172 ? 31.479 -27.850 16.448 1.00 53.84 172 ASP A CA 1
ATOM 1403 C C . ASP A 1 172 ? 32.955 -27.718 16.018 1.00 53.84 172 ASP A C 1
ATOM 1405 O O . ASP A 1 172 ? 33.862 -28.297 16.624 1.00 53.84 172 ASP A O 1
ATOM 1409 N N . GLU A 1 173 ? 33.225 -26.943 14.967 1.00 58.00 173 GLU A N 1
ATOM 1410 C CA . GLU A 1 173 ? 34.574 -26.469 14.661 1.00 58.00 173 GLU A CA 1
ATOM 1411 C C . GLU A 1 173 ? 34.853 -25.165 15.424 1.00 58.00 173 GLU A C 1
ATOM 1413 O O . GLU A 1 173 ? 34.364 -24.080 15.102 1.00 58.00 173 GLU A O 1
ATOM 1418 N N . GLU A 1 174 ? 35.670 -25.282 16.470 1.00 62.34 174 GLU A N 1
ATOM 1419 C CA . GLU A 1 174 ? 36.225 -24.187 17.263 1.00 62.34 174 GLU A CA 1
ATOM 1420 C C . GLU A 1 174 ? 37.052 -23.244 16.357 1.00 62.34 174 GLU A C 1
ATOM 1422 O O . GLU A 1 174 ? 38.251 -23.431 16.146 1.00 62.34 174 GLU A O 1
ATOM 1427 N N . MET A 1 175 ? 36.400 -22.228 15.776 1.00 46.31 175 MET A N 1
ATOM 1428 C CA . MET A 1 175 ? 37.040 -21.212 14.936 1.00 46.31 175 MET A CA 1
ATOM 1429 C C . MET A 1 175 ? 38.033 -20.380 15.763 1.00 46.31 175 MET A C 1
ATOM 1431 O O . MET A 1 175 ? 37.681 -19.405 16.431 1.00 46.31 175 MET A O 1
ATOM 1435 N N . THR A 1 176 ? 39.315 -20.735 15.696 1.00 59.81 176 THR A N 1
ATOM 1436 C CA . THR A 1 176 ? 40.402 -19.879 16.171 1.00 59.81 176 THR A CA 1
ATOM 1437 C C . THR A 1 176 ? 40.522 -18.669 15.247 1.00 59.81 176 THR A C 1
ATOM 1439 O O . THR A 1 176 ? 40.953 -18.793 14.102 1.00 59.81 176 THR A O 1
ATOM 1442 N N . VAL A 1 177 ? 40.141 -17.491 15.741 1.00 61.59 177 VAL A N 1
ATOM 1443 C CA . VAL A 1 177 ? 40.298 -16.219 15.026 1.00 61.59 177 VAL A CA 1
ATOM 1444 C C . VAL A 1 177 ? 41.790 -15.896 14.906 1.00 61.59 177 VAL A C 1
ATOM 1446 O O . VAL A 1 177 ? 42.416 -15.404 15.845 1.00 61.59 177 VAL A O 1
ATOM 1449 N N . GLU A 1 178 ? 42.374 -16.187 13.746 1.00 63.62 178 GLU A N 1
ATOM 1450 C CA . GLU A 1 178 ? 43.722 -15.755 13.386 1.00 63.62 178 GLU A CA 1
ATOM 1451 C C . GLU A 1 178 ? 43.679 -14.246 13.082 1.00 63.62 178 GLU A C 1
ATOM 1453 O O . GLU A 1 178 ? 43.112 -13.796 12.085 1.00 63.62 178 GLU A O 1
ATOM 1458 N N . THR A 1 179 ? 44.218 -13.425 13.984 1.00 64.25 179 THR A N 1
ATOM 1459 C CA . THR A 1 179 ? 44.265 -11.967 13.811 1.00 64.25 179 THR A CA 1
ATOM 1460 C C . THR A 1 179 ? 45.202 -11.594 12.664 1.00 64.25 179 THR A C 1
ATOM 1462 O O . THR A 1 179 ? 46.423 -11.687 12.797 1.00 64.25 179 THR A O 1
ATOM 1465 N N . LEU A 1 180 ? 44.628 -11.148 11.543 1.00 62.62 180 LEU A N 1
ATOM 1466 C CA . LEU A 1 180 ? 45.364 -10.603 10.401 1.00 62.62 180 LEU A CA 1
ATOM 1467 C C . LEU A 1 180 ? 46.138 -9.327 10.799 1.00 62.62 180 LEU A C 1
ATOM 1469 O O . LEU A 1 180 ? 45.570 -8.450 11.454 1.00 62.62 180 LEU A O 1
ATOM 1473 N N . PRO A 1 181 ? 47.404 -9.161 10.371 1.00 60.94 181 PRO A N 1
ATOM 1474 C CA . PRO A 1 181 ? 48.187 -7.962 10.633 1.00 60.94 181 PRO A CA 1
ATOM 1475 C C . PRO A 1 181 ? 47.837 -6.884 9.600 1.00 60.94 181 PRO A C 1
ATOM 1477 O O . PRO A 1 181 ? 48.543 -6.697 8.610 1.00 60.94 181 PRO A O 1
ATOM 1480 N N . PHE A 1 182 ? 46.726 -6.183 9.810 1.00 60.97 182 PHE A N 1
ATOM 1481 C CA . PHE A 1 182 ? 46.407 -4.967 9.065 1.00 60.97 182 PHE A CA 1
ATOM 1482 C C . PHE A 1 182 ? 46.356 -3.795 10.047 1.00 60.97 182 PHE A C 1
ATOM 1484 O O . PHE A 1 182 ? 45.327 -3.543 10.664 1.00 60.97 182 PHE A O 1
ATOM 1491 N N . ASP A 1 183 ? 47.488 -3.108 10.221 1.00 67.94 183 ASP A N 1
ATOM 1492 C CA . ASP A 1 183 ? 47.571 -1.838 10.951 1.00 67.94 183 ASP A CA 1
ATOM 1493 C C . ASP A 1 183 ? 47.124 -0.700 10.012 1.00 67.94 183 ASP A C 1
ATOM 1495 O O . ASP A 1 183 ? 47.876 -0.332 9.100 1.00 67.94 183 ASP A O 1
ATOM 1499 N N . PRO A 1 184 ? 45.920 -0.117 10.170 1.00 70.56 184 PRO A N 1
ATOM 1500 C CA . PRO A 1 184 ? 45.571 1.106 9.459 1.00 70.56 184 PRO A CA 1
ATOM 1501 C C . PRO A 1 184 ? 46.482 2.261 9.921 1.00 70.56 184 PRO A C 1
ATOM 1503 O O . PRO A 1 184 ? 46.844 2.331 11.100 1.00 70.56 184 PRO A O 1
ATOM 1506 N N . PRO A 1 185 ? 46.862 3.198 9.028 1.00 69.56 185 PRO A N 1
ATOM 1507 C CA . PRO A 1 185 ? 47.664 4.353 9.417 1.00 69.56 185 PRO A CA 1
ATOM 1508 C C . PRO A 1 185 ? 46.948 5.143 10.518 1.00 69.56 185 PRO A C 1
ATOM 1510 O O . PRO A 1 185 ? 45.763 5.459 10.401 1.00 69.56 185 PRO A O 1
ATOM 1513 N N . MET A 1 186 ? 47.683 5.437 11.595 1.00 73.38 186 MET A N 1
ATOM 1514 C CA . MET A 1 186 ? 47.145 6.074 12.797 1.00 73.38 186 MET A CA 1
ATOM 1515 C C . MET A 1 186 ? 46.376 7.370 12.484 1.00 73.38 186 MET A C 1
ATOM 1517 O O . MET A 1 186 ? 46.812 8.155 11.634 1.00 73.38 186 MET A O 1
ATOM 1521 N N . PRO A 1 187 ? 45.277 7.643 13.210 1.00 69.25 187 PRO A N 1
ATOM 1522 C CA . PRO A 1 187 ? 44.534 8.889 13.085 1.00 69.25 187 PRO A CA 1
ATOM 1523 C C . PRO A 1 187 ? 45.441 10.089 13.382 1.00 69.25 187 PRO A C 1
ATOM 1525 O O . PRO A 1 187 ? 46.192 10.102 14.360 1.00 69.25 187 PRO A O 1
ATOM 1528 N N . GLN A 1 188 ? 45.377 11.108 12.523 1.00 72.25 188 GLN A N 1
ATOM 1529 C CA . GLN A 1 188 ? 46.093 12.366 12.728 1.00 72.25 188 GLN A CA 1
ATOM 1530 C C . GLN A 1 188 ? 45.632 13.027 14.037 1.00 72.25 188 GLN A C 1
ATOM 1532 O O . GLN A 1 188 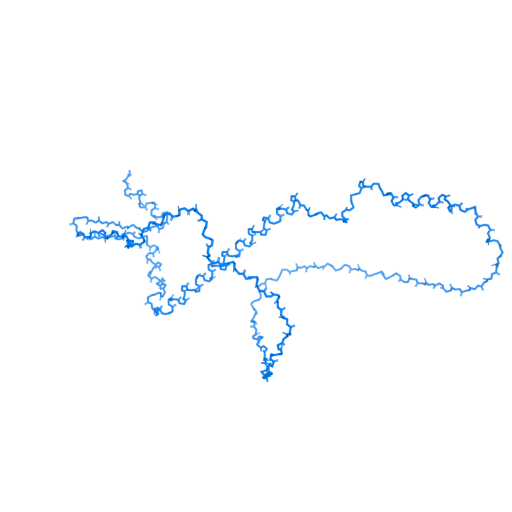? 44.444 13.055 14.353 1.00 72.25 188 GLN A O 1
ATOM 1537 N N . SER A 1 189 ? 46.583 13.557 14.807 1.00 70.38 189 SER A N 1
ATOM 1538 C CA . SER A 1 189 ? 46.327 14.210 16.090 1.00 70.38 189 SER A CA 1
ATOM 1539 C C . SER A 1 189 ? 45.491 15.477 15.912 1.00 70.38 189 SER A C 1
ATOM 1541 O O . SER A 1 189 ? 45.910 16.410 15.225 1.00 70.38 189 SER A O 1
ATOM 1543 N N . ILE A 1 190 ? 44.339 15.511 16.578 1.00 61.62 190 ILE A N 1
ATOM 1544 C CA . ILE A 1 190 ? 43.474 16.686 16.722 1.00 61.62 190 ILE A CA 1
ATOM 1545 C C . ILE A 1 190 ? 44.322 17.857 17.266 1.00 61.62 190 ILE A C 1
ATOM 1547 O O . ILE A 1 190 ? 45.073 17.653 18.227 1.00 61.62 190 ILE A O 1
ATOM 1551 N N . PRO A 1 191 ? 44.255 19.066 16.676 1.00 66.50 191 PRO A N 1
ATOM 1552 C CA . PRO A 1 191 ? 45.003 20.216 17.173 1.00 66.50 191 PRO A CA 1
ATOM 1553 C C . PRO A 1 191 ? 44.617 20.561 18.626 1.00 66.50 191 PRO A C 1
ATOM 1555 O O . PRO A 1 191 ? 43.469 20.367 19.031 1.00 66.50 191 PRO A O 1
ATOM 1558 N N . PRO A 1 192 ? 45.565 21.068 19.435 1.00 68.50 192 PRO A N 1
ATOM 1559 C CA . PRO A 1 192 ? 45.334 21.390 20.839 1.00 68.50 192 PRO A CA 1
ATOM 1560 C C . PRO A 1 192 ? 44.306 22.519 20.996 1.00 68.50 192 PRO A C 1
ATOM 1562 O O . PRO A 1 192 ? 44.346 23.515 20.277 1.00 68.50 192 PRO A O 1
ATOM 1565 N N . ALA A 1 193 ? 43.422 22.377 21.986 1.00 58.09 193 ALA A N 1
ATOM 1566 C CA . ALA A 1 193 ? 42.238 23.206 22.252 1.00 58.09 193 ALA A CA 1
ATOM 1567 C C . ALA A 1 193 ? 42.498 24.683 22.649 1.00 58.09 193 ALA A C 1
ATOM 1569 O O . ALA A 1 193 ? 41.657 25.311 23.294 1.00 58.09 193 ALA A O 1
ATOM 1570 N N . THR A 1 194 ? 43.650 25.256 22.302 1.00 58.50 194 THR A N 1
ATOM 1571 C CA . THR A 1 194 ? 44.040 26.618 22.703 1.00 58.50 194 THR A CA 1
ATOM 1572 C C . THR A 1 194 ? 43.707 27.682 21.653 1.00 58.50 194 THR A C 1
ATOM 1574 O O . THR A 1 194 ? 43.783 28.870 21.954 1.00 58.50 194 THR A O 1
ATOM 1577 N N . GLU A 1 195 ? 43.281 27.298 20.449 1.00 59.59 195 GLU A N 1
ATOM 1578 C CA . GLU A 1 195 ? 42.828 28.239 19.418 1.00 59.59 195 GLU A CA 1
ATOM 1579 C C . GLU A 1 195 ? 41.299 28.224 19.320 1.00 59.59 195 GLU A C 1
ATOM 1581 O O . GLU A 1 195 ? 40.697 27.472 18.557 1.00 59.59 195 GLU A O 1
ATOM 1586 N N . ARG A 1 196 ? 40.651 29.064 20.137 1.00 58.25 196 ARG A N 1
ATOM 1587 C CA . ARG A 1 196 ? 39.235 29.404 19.956 1.00 58.25 196 ARG A CA 1
ATOM 1588 C C . ARG A 1 196 ? 39.107 30.347 18.752 1.00 58.25 196 ARG A C 1
ATOM 1590 O O . ARG A 1 196 ? 39.785 31.378 18.749 1.00 58.25 196 ARG A O 1
ATOM 1597 N N . PRO A 1 197 ? 38.234 30.079 17.767 1.00 60.50 197 PRO A N 1
ATOM 1598 C CA . PRO A 1 197 ? 37.824 31.118 16.834 1.00 60.50 197 PRO A CA 1
ATOM 1599 C C . PRO A 1 197 ? 37.136 32.244 17.621 1.00 60.50 197 PRO A C 1
ATOM 1601 O O . PRO A 1 197 ? 36.260 31.995 18.445 1.00 60.50 197 PRO A O 1
ATOM 1604 N N . LEU A 1 198 ? 37.564 33.485 17.381 1.00 54.47 198 LEU A N 1
ATOM 1605 C CA . LEU A 1 198 ? 37.028 34.727 17.957 1.00 54.47 198 LEU A CA 1
ATOM 1606 C C . LEU A 1 198 ? 35.642 35.068 17.359 1.00 54.47 198 LEU A C 1
ATOM 1608 O O . LEU A 1 198 ? 35.443 36.121 16.759 1.00 54.47 198 LEU A O 1
ATOM 1612 N N . GLY A 1 199 ? 34.698 34.136 17.457 1.00 61.09 199 GLY A N 1
ATOM 1613 C CA . GLY A 1 199 ? 33.302 34.328 17.081 1.00 61.09 199 GLY A CA 1
ATOM 1614 C C . GLY A 1 199 ? 32.424 34.050 18.289 1.00 61.09 199 GLY A C 1
ATOM 1615 O O . GLY A 1 199 ? 32.309 32.900 18.705 1.00 61.09 199 GLY A O 1
ATOM 1616 N N . ASP A 1 200 ? 31.849 35.106 18.859 1.00 50.09 200 ASP A N 1
ATOM 1617 C CA . ASP A 1 200 ? 30.948 35.045 20.008 1.00 50.09 200 ASP A CA 1
ATOM 1618 C C . ASP A 1 200 ? 29.663 34.286 19.638 1.00 50.09 200 ASP A C 1
ATOM 1620 O O . ASP A 1 200 ? 28.722 34.853 19.083 1.00 50.09 200 ASP A O 1
ATOM 1624 N N . TRP A 1 201 ? 29.615 32.993 19.950 1.00 59.59 201 TRP A N 1
ATOM 1625 C CA . TRP A 1 201 ? 28.358 32.263 20.070 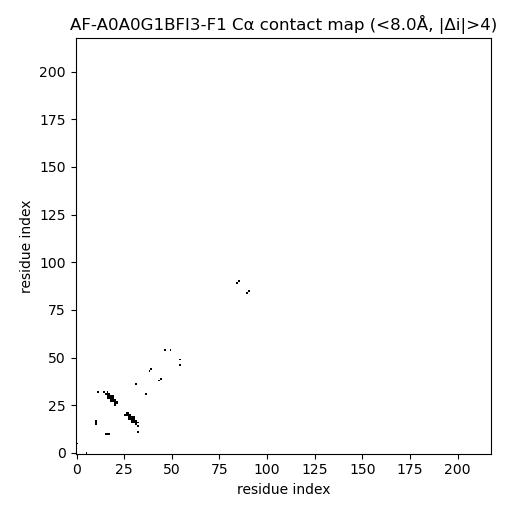1.00 59.59 201 TRP A CA 1
ATOM 1626 C C . TRP A 1 201 ? 27.740 32.641 21.417 1.00 59.59 201 TRP A C 1
ATOM 1628 O O . TRP A 1 201 ? 28.244 32.251 22.468 1.00 59.59 201 TRP A O 1
ATOM 1638 N N . GLN A 1 202 ? 26.690 33.464 21.393 1.00 61.44 202 GLN A N 1
ATOM 1639 C CA . GLN A 1 202 ? 25.860 33.689 22.574 1.00 61.44 202 GLN A CA 1
ATOM 1640 C C . GLN A 1 202 ? 24.972 32.459 22.771 1.00 61.44 202 GLN A C 1
ATOM 1642 O O . GLN A 1 202 ? 24.038 32.235 22.006 1.00 61.44 202 GLN A O 1
ATOM 1647 N N . GLU A 1 203 ? 25.305 31.650 23.771 1.00 60.78 203 GLU A N 1
ATOM 1648 C CA . GLU A 1 203 ? 24.456 30.572 24.271 1.00 60.78 203 GLU A CA 1
ATOM 1649 C C . GLU A 1 203 ? 23.341 31.192 25.129 1.00 60.78 203 GLU A C 1
ATOM 1651 O O . GLU A 1 203 ? 23.616 31.858 26.131 1.00 60.78 203 GLU A O 1
ATOM 1656 N N . GLU A 1 204 ? 22.082 31.009 24.728 1.00 65.69 204 GLU A N 1
ATOM 1657 C CA . GLU A 1 204 ? 20.946 31.240 25.624 1.00 65.69 204 GLU A CA 1
ATOM 1658 C C . GLU A 1 204 ? 20.938 30.139 26.705 1.00 65.69 204 GLU A C 1
ATOM 1660 O O . GLU A 1 204 ? 21.146 28.966 26.380 1.00 65.69 204 GLU A O 1
ATOM 1665 N N . PRO A 1 205 ? 20.751 30.479 27.993 1.00 68.50 205 PRO A N 1
ATOM 1666 C CA . PRO A 1 205 ? 20.782 29.502 29.077 1.00 68.50 205 PRO A CA 1
ATOM 1667 C C . PRO A 1 205 ? 19.619 28.500 28.970 1.00 68.50 205 PRO A C 1
ATOM 1669 O O . PRO A 1 205 ? 18.452 28.876 28.996 1.00 68.50 205 PRO A O 1
ATOM 1672 N N . LEU A 1 206 ? 19.966 27.212 28.893 1.00 63.50 206 LEU A N 1
ATOM 1673 C CA . LEU A 1 206 ? 19.092 26.037 28.728 1.00 63.50 206 LEU A CA 1
ATOM 1674 C C . LEU A 1 206 ? 18.404 25.560 30.030 1.00 63.50 206 LEU A C 1
ATOM 1676 O O . LEU A 1 206 ? 18.112 24.375 30.171 1.00 63.50 206 LEU A O 1
ATOM 1680 N N . ASP A 1 207 ? 18.136 26.457 30.981 1.00 62.59 207 ASP A N 1
ATOM 1681 C CA . ASP A 1 207 ? 17.546 26.089 32.284 1.00 62.59 207 ASP A CA 1
ATOM 1682 C C . ASP A 1 207 ? 16.008 26.206 32.326 1.00 62.59 207 ASP A C 1
ATOM 1684 O O . ASP A 1 207 ? 15.397 25.992 33.374 1.00 62.59 207 ASP A O 1
ATOM 1688 N N . GLU A 1 208 ? 15.349 26.529 31.211 1.00 65.19 208 GLU A N 1
ATOM 1689 C CA . GLU A 1 208 ? 13.885 26.575 31.150 1.00 65.19 208 GLU A CA 1
ATOM 1690 C C . GLU A 1 208 ? 13.332 25.228 30.659 1.00 65.19 208 GLU A C 1
ATOM 1692 O O . GLU A 1 208 ? 13.397 24.890 29.476 1.00 65.19 208 GLU A O 1
ATOM 1697 N N . GLU A 1 209 ? 12.806 24.435 31.600 1.00 66.81 209 GLU A N 1
ATOM 1698 C CA . GLU A 1 209 ? 12.030 23.224 31.316 1.00 66.81 209 GLU A CA 1
ATOM 1699 C C . GLU A 1 209 ? 10.918 23.518 30.289 1.00 66.81 209 GLU A C 1
ATOM 1701 O O . GLU A 1 209 ? 10.274 24.572 30.357 1.00 66.81 209 GLU A O 1
ATOM 1706 N N . PRO A 1 210 ? 10.650 22.603 29.339 1.00 72.00 210 PRO A N 1
ATOM 1707 C CA . PRO A 1 210 ? 9.629 22.811 28.320 1.00 72.00 210 PRO A CA 1
ATOM 1708 C C . PRO A 1 210 ? 8.243 22.997 28.961 1.00 72.00 210 PRO A C 1
ATOM 1710 O O . PRO A 1 210 ? 7.646 22.058 29.484 1.00 72.00 210 PRO A O 1
ATOM 1713 N N . LEU A 1 211 ? 7.725 24.227 28.894 1.00 69.38 211 LEU A N 1
ATOM 1714 C CA . LEU A 1 211 ? 6.377 24.613 29.317 1.00 69.38 211 LEU A CA 1
ATOM 1715 C C . LEU A 1 211 ? 5.319 23.941 28.425 1.00 69.38 211 LEU A C 1
ATOM 1717 O O . LEU A 1 211 ? 4.970 24.454 27.362 1.00 69.38 211 LEU A O 1
ATOM 1721 N N . PHE A 1 212 ? 4.767 22.816 28.878 1.00 69.38 212 PHE A N 1
ATOM 1722 C CA . PHE A 1 212 ? 3.488 22.304 28.385 1.00 69.38 212 PHE A CA 1
ATOM 1723 C C . PHE A 1 212 ? 2.366 22.831 29.286 1.00 69.38 212 PHE A C 1
ATOM 1725 O O . PHE A 1 212 ? 2.340 22.574 30.486 1.00 69.38 212 PHE A O 1
ATOM 1732 N N . PHE A 1 213 ? 1.448 23.608 28.709 1.00 68.06 213 PHE A N 1
ATOM 1733 C CA . PHE A 1 213 ? 0.249 24.079 29.397 1.00 68.06 213 PHE A CA 1
ATOM 1734 C C . PHE A 1 213 ? -0.734 22.913 29.547 1.00 68.06 213 PHE A C 1
ATOM 1736 O O . PHE A 1 213 ? -1.289 22.444 28.555 1.00 68.06 213 PHE A O 1
ATOM 1743 N N . GLU A 1 214 ? -0.964 22.454 30.775 1.00 70.62 214 GLU A N 1
ATOM 1744 C CA . GLU A 1 214 ? -2.135 21.637 31.095 1.00 70.62 214 GLU A CA 1
ATOM 1745 C C . GLU A 1 214 ? -3.373 22.549 31.076 1.00 70.62 214 GLU A C 1
ATOM 1747 O O . GLU A 1 214 ? -3.485 23.482 31.876 1.00 70.62 214 GLU A O 1
ATOM 1752 N N . GLU A 1 215 ? -4.293 22.328 30.134 1.00 75.75 215 GLU A N 1
ATOM 1753 C CA . GLU A 1 215 ? -5.595 22.999 30.149 1.00 75.75 215 GLU A CA 1
ATOM 1754 C C . GLU A 1 215 ? -6.418 22.509 31.356 1.00 75.75 215 GLU A C 1
ATOM 1756 O O . GLU A 1 215 ? -6.532 21.297 31.568 1.00 75.75 215 GLU A O 1
ATOM 1761 N N . PRO A 1 216 ? -7.012 23.413 32.159 1.00 68.25 216 PRO A N 1
ATOM 1762 C CA . PRO A 1 216 ? -7.880 23.012 33.255 1.00 68.25 216 PRO A CA 1
ATOM 1763 C C . PRO A 1 216 ? -9.177 22.416 32.699 1.00 68.25 216 PRO A C 1
ATOM 1765 O O . PRO A 1 216 ? -9.937 23.087 32.002 1.00 68.25 216 PRO A O 1
ATOM 1768 N N . ILE A 1 217 ? -9.435 21.156 33.040 1.00 65.06 217 ILE A N 1
ATOM 1769 C CA . ILE A 1 217 ? -10.739 20.520 32.853 1.00 65.06 217 ILE A CA 1
ATOM 1770 C C . ILE A 1 217 ? -11.626 20.978 34.025 1.00 65.06 217 ILE A C 1
ATOM 1772 O O . ILE A 1 217 ? -11.332 20.646 35.176 1.00 65.06 217 ILE A O 1
ATOM 1776 N N . GLU A 1 218 ? -12.654 21.786 33.738 1.00 65.44 218 GLU A N 1
ATOM 1777 C CA . GLU A 1 218 ? -13.757 22.124 34.665 1.00 65.44 218 GLU A CA 1
ATOM 1778 C C . GLU A 1 218 ? -14.769 20.978 34.807 1.00 65.44 218 GLU A C 1
ATOM 1780 O O . GLU A 1 218 ? -15.060 20.302 33.790 1.00 65.44 218 GLU A O 1
#